Protein AF-A0A9D6PU98-F1 (afdb_monomer_lite)

Sequence (349 aa):
MSESSANTDDLLNASEERLRHEIKFLRDHVANLEVFKKLFFVLQAELVTERSKIAELTRQIHGLAPEKIAVKPSADVVEEQIHQLETDLHNTQDMASLAMTTMNEYGLVIDFFKESVTAVNYQDLTMLLFMAVSGYGLTATVLIRSVHGELIFTQNEAMKDQDVALIKRLKTQGRIVEHEDVVVINFTNIGLLARNFPDDMEKAGRIKNYLTTLCYGVNGRVDAIDANSRLKKERQSLFNIVNGASKALAAIKQSLSEHVHQTDDMCKQVTQSMNEAFVKLGMPEKQKQILGGLLQSGNKRLDVILAETLALDEKFVELLVQLEHTYAISRQAEHRPVVTTPPDSTAKK

pLDDT: mean 77.5, std 14.67, range [28.52, 94.31]

Structure (mmCIF, N/CA/C/O backbone):
data_AF-A0A9D6PU98-F1
#
_entry.id   AF-A0A9D6PU98-F1
#
loop_
_atom_site.group_PDB
_atom_site.id
_atom_site.type_symbol
_atom_site.label_atom_id
_atom_site.label_alt_id
_atom_site.label_comp_id
_atom_site.label_asym_id
_atom_site.label_entity_id
_atom_site.label_seq_id
_atom_site.pdbx_PDB_ins_code
_atom_site.Cartn_x
_atom_site.Cartn_y
_atom_site.Cartn_z
_atom_site.occupancy
_atom_site.B_iso_or_equiv
_atom_site.auth_seq_id
_atom_site.auth_comp_id
_atom_site.auth_asym_id
_atom_site.auth_atom_id
_atom_site.pdbx_PDB_model_num
ATOM 1 N N . MET A 1 1 ? 0.961 -15.699 39.379 1.00 43.75 1 MET A N 1
ATOM 2 C CA . MET A 1 1 ? 2.139 -14.978 38.834 1.00 43.75 1 MET A CA 1
ATOM 3 C C . MET A 1 1 ? 2.445 -15.330 37.370 1.00 43.75 1 MET A C 1
ATOM 5 O O . MET A 1 1 ? 3.447 -14.865 36.854 1.00 43.75 1 MET A O 1
ATOM 9 N N . SER A 1 2 ? 1.587 -16.086 36.676 1.00 45.09 2 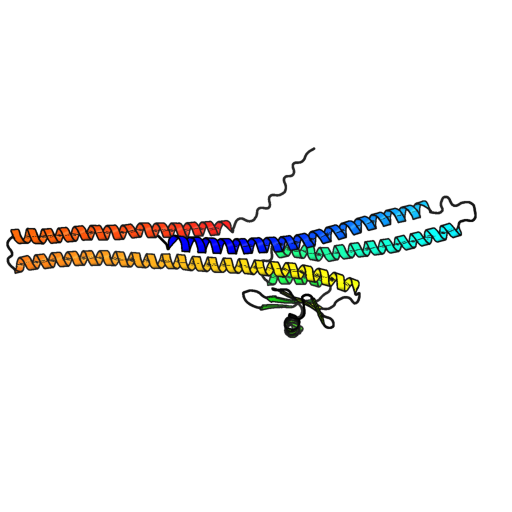SER A N 1
ATOM 10 C CA . SER A 1 2 ? 1.806 -16.569 35.301 1.00 45.09 2 SER A CA 1
ATOM 11 C C . SER A 1 2 ? 1.071 -15.776 34.206 1.00 45.09 2 SER A C 1
ATOM 13 O O . SER A 1 2 ? 1.352 -15.981 33.036 1.00 45.09 2 SER A O 1
ATOM 15 N N . GLU A 1 3 ? 0.163 -14.855 34.551 1.00 38.66 3 GLU A N 1
ATOM 16 C CA . GLU A 1 3 ? -0.608 -14.067 33.562 1.00 38.66 3 GLU A CA 1
ATOM 17 C C . GLU A 1 3 ? 0.079 -12.758 33.135 1.00 38.66 3 GLU A C 1
ATOM 19 O O . GLU A 1 3 ? -0.258 -12.192 32.101 1.00 38.66 3 GLU A O 1
ATOM 24 N N . SER A 1 4 ? 1.085 -12.291 33.886 1.00 40.84 4 SER A N 1
ATOM 25 C CA . SER A 1 4 ? 1.834 -11.070 33.547 1.00 40.84 4 SER A CA 1
ATOM 26 C C . SER A 1 4 ? 2.814 -11.287 32.383 1.00 40.84 4 SER A C 1
ATOM 28 O O . SER A 1 4 ? 3.004 -10.387 31.572 1.00 40.84 4 SER A O 1
ATOM 30 N N . SER A 1 5 ? 3.385 -12.495 32.244 1.00 41.59 5 SER A N 1
ATOM 31 C CA . SER A 1 5 ? 4.358 -12.785 31.178 1.00 41.59 5 SER A CA 1
ATOM 32 C C . SER A 1 5 ? 3.714 -12.955 29.799 1.00 41.59 5 SER A C 1
ATOM 34 O O . SER A 1 5 ? 4.333 -12.604 28.801 1.00 41.59 5 SER A O 1
ATOM 36 N N . ALA A 1 6 ? 2.465 -13.432 29.737 1.00 46.03 6 ALA A N 1
ATOM 37 C CA . ALA A 1 6 ? 1.748 -13.638 28.477 1.00 46.03 6 ALA A CA 1
ATOM 38 C C . ALA A 1 6 ? 1.398 -12.309 27.781 1.00 46.03 6 ALA A C 1
ATOM 40 O O . ALA A 1 6 ? 1.479 -12.201 26.563 1.00 46.03 6 ALA A O 1
ATOM 41 N N . ASN A 1 7 ? 1.078 -11.271 28.559 1.00 47.84 7 ASN A N 1
ATOM 42 C CA . ASN A 1 7 ? 0.712 -9.959 28.024 1.00 47.84 7 ASN A CA 1
ATOM 43 C C . ASN A 1 7 ? 1.947 -9.147 27.577 1.00 47.84 7 ASN A C 1
ATOM 45 O O . ASN A 1 7 ? 1.866 -8.346 26.647 1.00 47.84 7 ASN A O 1
ATOM 49 N N . THR A 1 8 ? 3.113 -9.365 28.203 1.00 49.94 8 THR A N 1
ATOM 50 C CA . THR A 1 8 ? 4.382 -8.796 27.717 1.00 49.94 8 THR A CA 1
ATOM 51 C C . THR A 1 8 ? 4.878 -9.469 26.442 1.00 49.94 8 THR A C 1
ATOM 53 O O . THR A 1 8 ? 5.401 -8.762 25.585 1.00 49.94 8 THR A O 1
ATOM 56 N N . ASP A 1 9 ? 4.675 -10.781 26.280 1.00 48.28 9 ASP A N 1
ATOM 57 C CA . ASP A 1 9 ? 5.062 -11.502 25.059 1.00 48.28 9 ASP A CA 1
ATOM 58 C C . ASP A 1 9 ? 4.203 -11.107 23.845 1.00 48.28 9 ASP A C 1
ATOM 60 O O . ASP A 1 9 ? 4.743 -10.940 22.753 1.00 48.28 9 ASP A O 1
ATOM 64 N N . ASP A 1 10 ? 2.901 -10.852 24.015 1.00 52.78 10 ASP A N 1
ATOM 65 C CA . ASP A 1 10 ? 2.038 -10.365 22.923 1.00 52.78 10 ASP A CA 1
ATOM 66 C C . ASP A 1 10 ? 2.354 -8.916 22.509 1.00 52.78 10 ASP A C 1
ATOM 68 O O . ASP A 1 10 ? 2.360 -8.585 21.320 1.00 52.78 10 ASP A O 1
ATOM 72 N N . LEU A 1 11 ? 2.685 -8.043 23.468 1.00 50.53 11 LEU A N 1
ATOM 73 C CA . LEU A 1 11 ? 3.142 -6.676 23.182 1.00 50.53 11 LEU A CA 1
ATOM 74 C C . LEU A 1 11 ? 4.528 -6.655 22.518 1.00 50.53 11 LEU A C 1
ATOM 76 O O . LEU A 1 11 ? 4.772 -5.830 21.632 1.00 50.53 11 LEU A O 1
ATOM 80 N N . LEU A 1 12 ? 5.422 -7.565 22.916 1.00 52.50 12 LEU A N 1
ATOM 81 C CA . LEU A 1 12 ? 6.722 -7.762 22.276 1.00 52.50 12 LEU A CA 1
ATOM 82 C C . LEU A 1 12 ? 6.559 -8.306 20.856 1.00 52.50 12 LEU A C 1
ATOM 84 O O . LEU A 1 12 ? 7.141 -7.724 19.947 1.00 52.50 12 LEU A O 1
ATOM 88 N N . ASN A 1 13 ? 5.707 -9.310 20.635 1.00 57.75 13 ASN A N 1
ATOM 89 C CA . ASN A 1 13 ? 5.420 -9.859 19.306 1.00 57.75 13 ASN A CA 1
ATOM 90 C C . ASN A 1 13 ? 4.787 -8.824 18.369 1.00 57.75 13 ASN A C 1
ATOM 92 O O . ASN A 1 13 ? 5.198 -8.712 17.218 1.00 57.75 13 ASN A O 1
ATOM 96 N N . ALA A 1 14 ? 3.835 -8.015 18.845 1.00 56.00 14 ALA A N 1
ATOM 97 C CA . ALA A 1 14 ? 3.233 -6.950 18.040 1.00 56.00 14 ALA A CA 1
ATOM 98 C C . ALA A 1 14 ? 4.247 -5.845 17.683 1.00 56.00 14 ALA A C 1
ATOM 100 O O . ALA A 1 14 ? 4.231 -5.305 16.573 1.00 56.00 14 ALA A O 1
ATOM 101 N N . SER A 1 15 ? 5.154 -5.514 18.607 1.00 55.69 15 SER A N 1
ATOM 102 C CA . SER A 1 15 ? 6.267 -4.592 18.352 1.00 55.69 15 SER A CA 1
ATOM 103 C C . SER A 1 15 ? 7.289 -5.195 17.378 1.00 55.69 15 SER A C 1
ATOM 105 O O . SER A 1 15 ? 7.775 -4.512 16.477 1.00 55.69 15 SER A O 1
ATOM 107 N N . GLU A 1 16 ? 7.563 -6.493 17.496 1.00 64.88 16 GLU A N 1
ATOM 108 C CA . GLU A 1 16 ? 8.489 -7.232 16.643 1.00 64.88 16 GLU A CA 1
ATOM 109 C C . GLU A 1 16 ? 7.937 -7.412 15.223 1.00 64.88 16 GLU A C 1
ATOM 111 O O . GLU A 1 16 ? 8.670 -7.233 14.254 1.00 64.88 16 GLU A O 1
ATOM 116 N N . GLU A 1 17 ? 6.638 -7.672 15.063 1.00 62.56 17 GLU A N 1
ATOM 117 C CA . GLU A 1 17 ? 5.963 -7.678 13.762 1.00 62.56 17 GLU A CA 1
ATOM 118 C C . GLU A 1 17 ? 5.981 -6.298 13.103 1.00 62.56 17 GLU A C 1
ATOM 120 O O . GLU A 1 17 ? 6.246 -6.200 11.902 1.00 62.56 17 GLU A O 1
ATOM 125 N N . ARG A 1 18 ? 5.752 -5.225 13.875 1.00 58.19 18 ARG A N 1
ATOM 126 C CA . ARG A 1 18 ? 5.859 -3.843 13.379 1.00 58.19 18 ARG A CA 1
ATOM 127 C C . ARG A 1 18 ? 7.276 -3.531 12.924 1.00 58.19 18 ARG A C 1
ATOM 129 O O . ARG A 1 18 ? 7.455 -3.065 11.805 1.00 58.19 18 ARG A O 1
ATOM 136 N N . LEU A 1 19 ? 8.282 -3.870 13.726 1.00 65.44 19 LEU A N 1
ATOM 137 C CA . LEU A 1 19 ? 9.690 -3.713 13.363 1.00 65.44 19 LEU A CA 1
ATOM 138 C C . LEU A 1 19 ? 10.061 -4.554 12.140 1.00 65.44 19 LEU A C 1
ATOM 140 O O . LEU A 1 19 ? 10.770 -4.071 11.265 1.00 65.44 19 LEU A O 1
ATOM 144 N N . ARG A 1 20 ? 9.564 -5.788 12.023 1.00 69.56 20 ARG A N 1
ATOM 145 C CA . ARG A 1 20 ? 9.790 -6.642 10.846 1.00 69.56 20 ARG A CA 1
ATOM 146 C C . ARG A 1 20 ? 9.166 -6.042 9.591 1.00 69.56 20 ARG A C 1
ATOM 148 O O . ARG A 1 20 ? 9.807 -6.069 8.543 1.00 69.56 20 ARG A O 1
ATOM 155 N N . HIS A 1 21 ? 7.964 -5.478 9.694 1.00 63.94 21 HIS A N 1
ATOM 156 C CA . HIS A 1 21 ? 7.324 -4.758 8.596 1.00 63.94 21 HIS A CA 1
ATOM 157 C C . HIS A 1 21 ? 8.076 -3.476 8.226 1.00 63.94 21 HIS A C 1
ATOM 159 O O . HIS A 1 21 ? 8.306 -3.250 7.043 1.00 63.94 21 HIS A O 1
ATOM 165 N N . GLU A 1 22 ? 8.517 -2.685 9.205 1.00 58.69 22 GLU A N 1
ATOM 166 C CA . GLU A 1 22 ? 9.295 -1.456 9.000 1.00 58.69 22 GLU A CA 1
ATOM 167 C C . GLU A 1 22 ? 10.654 -1.761 8.352 1.00 58.69 22 GLU A C 1
ATOM 169 O O . GLU A 1 22 ? 11.042 -1.144 7.365 1.00 58.69 22 GLU A O 1
ATOM 174 N N . ILE A 1 23 ? 11.360 -2.779 8.853 1.00 66.62 23 ILE A N 1
ATOM 175 C CA . ILE A 1 23 ? 12.646 -3.238 8.319 1.00 66.62 23 ILE A CA 1
ATOM 176 C C . ILE A 1 23 ? 12.468 -3.790 6.910 1.00 66.62 23 ILE A C 1
ATOM 178 O O . ILE A 1 23 ? 13.317 -3.544 6.058 1.00 66.62 23 ILE A O 1
ATOM 182 N N . LYS A 1 24 ? 11.386 -4.531 6.646 1.00 69.94 24 LYS A N 1
ATOM 183 C CA . LYS A 1 24 ? 11.074 -5.018 5.302 1.00 69.94 24 LYS A CA 1
ATOM 184 C C . LYS A 1 24 ? 10.772 -3.851 4.362 1.00 69.94 24 LYS A C 1
ATOM 186 O O . LYS A 1 24 ? 11.363 -3.788 3.295 1.00 69.94 24 LYS A O 1
ATOM 191 N N . PHE A 1 25 ? 9.944 -2.898 4.784 1.00 60.81 25 PHE A N 1
ATOM 192 C CA . PHE A 1 25 ? 9.621 -1.700 4.012 1.00 60.81 25 PHE A CA 1
ATOM 193 C C . PHE A 1 25 ? 10.870 -0.870 3.692 1.00 60.81 25 PHE A C 1
ATOM 195 O O . PHE A 1 25 ? 11.101 -0.524 2.537 1.00 60.81 25 PHE A O 1
ATOM 202 N N . LEU A 1 26 ? 11.715 -0.601 4.688 1.00 60.62 26 LEU A N 1
ATOM 203 C CA . LEU A 1 26 ? 12.971 0.122 4.505 1.00 60.62 26 LEU A CA 1
ATOM 204 C C . LEU A 1 26 ? 13.948 -0.663 3.633 1.00 60.62 26 LEU A C 1
ATOM 206 O O . LEU A 1 26 ? 14.608 -0.070 2.791 1.00 60.62 26 LEU A O 1
ATOM 210 N N . ARG A 1 27 ? 14.028 -1.986 3.789 1.00 72.00 27 ARG A N 1
ATOM 211 C CA . ARG A 1 27 ? 14.874 -2.844 2.952 1.00 72.00 27 ARG A CA 1
ATOM 212 C C . ARG A 1 27 ? 14.424 -2.822 1.500 1.00 72.00 27 ARG A C 1
ATOM 214 O O . ARG A 1 27 ? 15.267 -2.675 0.624 1.00 72.00 27 ARG A O 1
ATOM 221 N N . ASP A 1 28 ? 13.125 -2.931 1.257 1.00 64.94 28 ASP A N 1
ATOM 222 C CA . ASP A 1 28 ? 12.562 -2.896 -0.087 1.00 64.94 28 ASP A CA 1
ATOM 223 C C . ASP A 1 28 ? 12.751 -1.494 -0.690 1.00 64.94 28 ASP A C 1
ATOM 225 O O . ASP A 1 28 ? 13.218 -1.365 -1.817 1.00 64.94 28 ASP A O 1
ATOM 229 N N . HIS A 1 29 ? 12.531 -0.424 0.083 1.00 65.00 29 HIS A N 1
ATOM 230 C CA . HIS A 1 29 ? 12.772 0.953 -0.356 1.00 65.00 29 HIS A CA 1
ATOM 231 C C . HIS A 1 29 ? 14.256 1.247 -0.641 1.00 65.00 29 HIS A C 1
ATOM 233 O O . HIS A 1 29 ? 14.585 1.874 -1.647 1.00 65.00 29 HIS A O 1
ATOM 239 N N . VAL A 1 30 ? 15.171 0.757 0.198 1.00 65.44 30 VAL A N 1
ATOM 240 C CA . VAL A 1 30 ? 16.620 0.865 -0.022 1.00 65.44 30 VAL A CA 1
ATOM 241 C C . VAL A 1 30 ? 17.031 0.048 -1.241 1.00 65.44 30 VAL A C 1
ATOM 243 O O . VAL A 1 30 ? 17.779 0.556 -2.068 1.00 65.44 30 VAL A O 1
ATOM 246 N N . ALA A 1 31 ? 16.491 -1.158 -1.425 1.00 69.06 31 ALA A N 1
ATOM 247 C CA . ALA A 1 31 ? 16.734 -1.956 -2.623 1.00 69.06 31 ALA A CA 1
ATOM 248 C C . ALA A 1 31 ? 16.254 -1.229 -3.893 1.00 69.06 31 ALA A C 1
ATOM 250 O O . ALA A 1 31 ? 16.970 -1.225 -4.896 1.00 69.06 31 ALA A O 1
ATOM 251 N N . ASN A 1 32 ? 15.095 -0.555 -3.845 1.00 67.56 32 ASN A N 1
ATOM 252 C CA . ASN A 1 32 ? 14.601 0.287 -4.943 1.00 67.56 32 ASN A CA 1
ATOM 253 C C . ASN A 1 32 ? 15.608 1.401 -5.279 1.00 67.56 32 ASN A C 1
ATOM 255 O O . ASN A 1 32 ? 15.973 1.586 -6.441 1.00 67.56 32 ASN A O 1
ATOM 259 N N . LEU A 1 33 ? 16.086 2.120 -4.258 1.00 67.06 33 LEU A N 1
ATOM 260 C CA . LEU A 1 33 ? 17.033 3.226 -4.416 1.00 67.06 33 LEU A CA 1
ATOM 261 C C . LEU A 1 33 ? 18.431 2.760 -4.841 1.00 67.06 33 LEU A C 1
ATOM 263 O O . LEU A 1 33 ? 19.111 3.469 -5.578 1.00 67.06 33 LEU A O 1
ATOM 267 N N . GLU A 1 34 ? 18.875 1.578 -4.418 1.00 69.06 34 GLU A N 1
ATOM 268 C CA . GLU A 1 34 ? 20.177 1.020 -4.785 1.00 69.06 34 GLU A CA 1
ATOM 269 C C . GLU A 1 34 ? 20.238 0.591 -6.248 1.00 69.06 34 GLU A C 1
ATOM 271 O O . GLU A 1 34 ? 21.220 0.892 -6.931 1.00 69.06 34 GLU A O 1
ATOM 276 N N . VAL A 1 35 ? 19.201 -0.097 -6.738 1.00 67.69 35 VAL A N 1
ATOM 277 C CA . VAL A 1 35 ? 19.097 -0.477 -8.155 1.00 67.69 35 VAL A CA 1
ATOM 278 C C . VAL A 1 35 ? 19.078 0.778 -9.019 1.00 67.69 35 VAL A C 1
ATOM 280 O O . VAL A 1 35 ? 19.839 0.880 -9.982 1.00 67.69 35 VAL A O 1
ATOM 283 N N . PHE A 1 36 ? 18.278 1.767 -8.613 1.00 66.81 36 PHE A N 1
ATOM 284 C CA . PHE A 1 36 ? 18.223 3.069 -9.260 1.00 66.81 36 PHE A CA 1
ATOM 285 C C . PHE A 1 36 ? 19.602 3.751 -9.306 1.00 66.81 36 PHE A C 1
ATOM 287 O O . PHE A 1 36 ? 20.088 4.119 -10.376 1.00 66.81 36 PHE A O 1
ATOM 294 N N . LYS A 1 37 ? 20.258 3.872 -8.148 1.00 71.25 37 LYS A N 1
ATOM 295 C CA . LYS A 1 37 ? 21.558 4.530 -8.000 1.00 71.25 37 LYS A CA 1
ATOM 296 C C . LYS A 1 37 ? 22.621 3.871 -8.877 1.00 71.25 37 LYS A C 1
ATOM 298 O O . LYS A 1 37 ? 23.387 4.573 -9.530 1.00 71.25 37 LYS A O 1
ATOM 303 N N . LYS A 1 38 ? 22.666 2.534 -8.906 1.00 74.88 38 LYS A N 1
ATOM 304 C CA . LYS A 1 38 ? 23.616 1.783 -9.737 1.00 74.88 38 LYS A CA 1
ATOM 305 C C . LYS A 1 38 ? 23.418 2.084 -11.219 1.00 74.88 38 LYS A C 1
ATOM 307 O O . LYS A 1 38 ? 24.394 2.428 -11.875 1.00 74.88 38 LYS A O 1
ATOM 312 N N . LEU A 1 39 ? 22.186 2.010 -11.730 1.00 69.94 39 LEU A N 1
ATOM 313 C CA . LEU A 1 39 ? 21.942 2.263 -13.153 1.00 69.94 39 LEU A CA 1
ATOM 314 C C . LEU A 1 39 ? 22.247 3.711 -13.543 1.00 69.94 39 LEU A C 1
ATOM 316 O O . LEU A 1 39 ? 22.886 3.939 -14.565 1.00 69.94 39 LEU A O 1
ATOM 320 N N . PHE A 1 40 ? 21.865 4.676 -12.703 1.00 74.25 40 PHE A N 1
ATOM 321 C CA . PHE A 1 40 ? 22.148 6.088 -12.952 1.00 74.25 40 PHE A CA 1
ATOM 322 C C . PHE A 1 40 ? 23.651 6.362 -13.082 1.00 74.25 40 PHE A C 1
ATOM 324 O O . PHE A 1 40 ? 24.076 7.002 -14.041 1.00 74.25 40 PHE A O 1
ATOM 331 N N . PHE A 1 41 ? 24.469 5.853 -12.154 1.00 77.88 41 PHE A N 1
ATOM 332 C CA . PHE A 1 41 ? 25.916 6.072 -12.214 1.00 77.88 41 PHE A CA 1
ATOM 333 C C . PHE A 1 41 ? 26.587 5.339 -13.377 1.00 77.88 41 PHE A C 1
ATOM 335 O O . PHE A 1 41 ? 27.544 5.873 -13.933 1.00 77.88 41 PHE A O 1
ATOM 342 N N . VAL A 1 42 ? 26.087 4.162 -13.769 1.00 80.00 42 VAL A N 1
ATOM 343 C CA . VAL A 1 42 ? 26.579 3.446 -14.959 1.00 80.00 42 VAL A CA 1
ATOM 344 C C . VAL A 1 42 ? 26.313 4.268 -16.222 1.00 80.00 42 VAL A C 1
ATOM 346 O O . VAL A 1 42 ? 27.253 4.584 -16.944 1.00 80.00 42 VAL A O 1
ATOM 349 N N . LEU A 1 43 ? 25.073 4.721 -16.424 1.00 75.62 43 LEU A N 1
ATOM 350 C CA . LEU A 1 43 ? 24.691 5.554 -17.572 1.00 75.62 43 LEU A CA 1
ATOM 351 C C . LEU A 1 43 ? 25.444 6.889 -17.604 1.00 75.62 43 LEU A C 1
ATOM 353 O O . LEU A 1 43 ? 25.894 7.340 -18.656 1.00 75.62 43 LEU A O 1
ATOM 357 N N . GLN A 1 44 ? 25.627 7.520 -16.442 1.00 77.69 44 GLN A N 1
ATOM 358 C CA . GLN A 1 44 ? 26.395 8.757 -16.341 1.00 77.69 44 GLN A CA 1
ATOM 359 C C . GLN A 1 44 ? 27.873 8.538 -16.710 1.00 77.69 44 GLN A C 1
ATOM 361 O O . GLN A 1 44 ? 28.464 9.381 -17.386 1.00 77.69 44 GLN A O 1
ATOM 366 N N . ALA A 1 45 ? 28.470 7.416 -16.296 1.00 81.31 45 ALA A N 1
ATOM 367 C CA . ALA A 1 45 ? 29.849 7.068 -16.631 1.00 81.31 45 ALA A CA 1
ATOM 368 C C . ALA A 1 45 ? 30.024 6.764 -18.129 1.00 81.31 45 ALA A C 1
ATOM 370 O O . ALA A 1 45 ? 30.983 7.243 -18.741 1.00 81.31 45 ALA A O 1
ATOM 371 N N . GLU A 1 46 ? 29.085 6.030 -18.731 1.00 79.88 46 GLU A N 1
ATOM 372 C CA . GLU A 1 46 ? 29.060 5.758 -20.174 1.00 79.88 46 GLU A CA 1
ATOM 373 C C . GLU A 1 46 ? 29.004 7.065 -20.974 1.00 79.88 46 GLU A C 1
ATOM 375 O O . GLU A 1 46 ? 29.847 7.299 -21.838 1.00 79.88 46 GLU A O 1
ATOM 380 N N . LEU A 1 47 ? 28.107 7.986 -20.613 1.00 79.31 47 LEU A N 1
ATOM 381 C CA . LEU A 1 47 ? 27.958 9.269 -21.304 1.00 79.31 47 LEU A CA 1
ATOM 382 C C . LEU A 1 47 ? 29.210 10.157 -21.210 1.00 79.31 47 LEU A C 1
ATOM 384 O O . LEU A 1 47 ? 29.579 10.819 -22.183 1.00 79.31 47 LEU A O 1
ATOM 388 N N . VAL A 1 48 ? 29.880 10.187 -20.052 1.00 84.62 48 VAL A N 1
ATOM 389 C CA . VAL A 1 48 ? 31.150 10.919 -19.883 1.00 84.62 48 VAL A CA 1
ATOM 390 C C . VAL A 1 48 ? 32.243 10.317 -20.766 1.00 84.62 48 VAL A C 1
ATOM 392 O O . VAL A 1 48 ? 32.996 11.059 -21.401 1.00 84.62 48 VAL A O 1
ATOM 395 N N . THR A 1 49 ? 32.297 8.987 -20.840 1.00 84.56 49 THR A N 1
ATOM 396 C CA . THR A 1 49 ? 33.262 8.261 -21.672 1.00 84.56 49 THR A CA 1
ATOM 397 C C . THR A 1 49 ? 33.036 8.575 -23.151 1.00 84.56 49 THR A C 1
ATOM 399 O O . THR A 1 49 ? 33.974 8.987 -23.833 1.00 84.56 49 THR A O 1
ATOM 402 N N . GLU A 1 50 ? 31.796 8.496 -23.636 1.00 81.50 50 GLU A N 1
ATOM 403 C CA . GLU A 1 50 ? 31.467 8.810 -25.033 1.00 81.50 50 GLU A CA 1
ATOM 404 C C . GLU A 1 50 ? 31.760 10.273 -25.390 1.00 81.50 50 GLU A C 1
ATOM 406 O O . GLU A 1 50 ? 32.392 10.557 -26.408 1.00 81.50 50 GLU A O 1
ATOM 411 N N . ARG A 1 51 ? 31.429 11.229 -24.511 1.00 82.94 51 ARG A N 1
ATOM 412 C CA . ARG A 1 51 ? 31.795 12.642 -24.724 1.00 82.94 51 ARG A CA 1
ATOM 413 C C . ARG A 1 51 ? 33.304 12.865 -24.816 1.00 82.94 51 ARG A C 1
ATOM 415 O O . ARG A 1 51 ? 33.741 13.703 -25.604 1.00 82.94 51 ARG A O 1
ATOM 422 N N . SER A 1 52 ? 34.094 12.143 -24.021 1.00 84.56 52 SER A N 1
ATOM 423 C CA . SER A 1 52 ? 35.556 12.238 -24.081 1.00 84.56 52 SER A CA 1
ATOM 424 C C . SER A 1 52 ? 36.115 11.717 -25.411 1.00 84.56 52 SER A C 1
ATOM 426 O O . SER A 1 52 ? 36.955 12.392 -26.006 1.00 84.56 52 SER A O 1
ATOM 428 N N . LYS A 1 53 ? 35.571 10.607 -25.935 1.00 85.62 53 LYS A N 1
ATOM 429 C CA . LYS A 1 53 ? 35.937 10.058 -27.253 1.00 85.62 53 LYS A CA 1
ATOM 430 C C . LYS A 1 53 ? 35.608 11.031 -28.383 1.00 85.62 53 LYS A C 1
ATOM 432 O O . LYS A 1 53 ? 36.455 11.284 -29.233 1.00 85.62 53 LYS A O 1
ATOM 437 N N . ILE A 1 54 ? 34.417 11.640 -28.359 1.00 84.38 54 ILE A N 1
ATOM 438 C CA . ILE A 1 54 ? 34.018 12.662 -29.343 1.00 84.38 54 ILE A CA 1
ATOM 439 C C . ILE A 1 54 ? 35.001 13.835 -29.335 1.00 84.38 54 ILE A C 1
ATOM 441 O O . ILE A 1 54 ? 35.430 14.287 -30.397 1.00 84.38 54 ILE A O 1
ATOM 445 N N . ALA A 1 55 ? 35.385 14.329 -28.153 1.00 82.56 55 ALA A N 1
ATOM 446 C CA . ALA A 1 55 ? 36.333 15.437 -28.036 1.00 82.56 55 ALA A CA 1
ATOM 447 C C . ALA A 1 55 ? 37.719 15.083 -28.607 1.00 82.56 55 ALA A C 1
ATOM 449 O O . ALA A 1 55 ? 38.362 15.927 -29.235 1.00 82.56 55 ALA A O 1
ATOM 450 N N . GLU A 1 56 ? 38.169 13.841 -28.419 1.00 84.06 56 GLU A N 1
ATOM 451 C CA . GLU A 1 56 ? 39.436 13.350 -28.960 1.00 84.06 56 GLU A CA 1
ATOM 452 C C . GLU A 1 56 ? 39.397 13.199 -30.487 1.00 84.06 56 GLU A C 1
ATOM 454 O O . GLU A 1 56 ? 40.257 13.761 -31.167 1.00 84.06 56 GLU A O 1
ATOM 459 N N . LEU A 1 57 ? 38.366 12.547 -31.036 1.00 82.69 57 LEU A N 1
ATOM 460 C CA . LEU A 1 57 ? 38.168 12.399 -32.485 1.00 82.69 57 LEU A CA 1
ATOM 461 C C . LEU A 1 57 ? 38.039 13.761 -33.182 1.00 82.69 57 LEU A C 1
ATOM 463 O O . LEU A 1 57 ? 38.683 14.014 -34.199 1.00 82.69 57 LEU A O 1
ATOM 467 N N . THR A 1 58 ? 37.295 14.694 -32.578 1.00 81.25 58 THR A N 1
ATOM 468 C CA . THR A 1 58 ? 37.163 16.070 -33.085 1.00 81.25 58 THR A CA 1
ATOM 469 C C . THR A 1 58 ? 38.524 16.763 -33.160 1.00 81.25 58 THR A C 1
ATOM 471 O O . THR A 1 58 ? 38.817 17.461 -34.133 1.00 81.25 58 THR A O 1
ATOM 474 N N . ARG A 1 59 ? 39.384 16.567 -32.152 1.00 81.88 59 ARG A N 1
ATOM 475 C CA . ARG A 1 59 ? 40.736 17.140 -32.118 1.00 81.88 59 ARG A CA 1
ATOM 476 C C . ARG A 1 59 ? 41.649 16.519 -33.172 1.00 81.88 59 ARG A C 1
ATOM 478 O O . ARG A 1 59 ? 42.437 17.249 -33.769 1.00 81.88 59 ARG A O 1
ATOM 485 N N . GLN A 1 60 ? 41.549 15.207 -33.393 1.00 81.19 60 GLN A N 1
ATOM 486 C CA . GLN A 1 60 ? 42.312 14.506 -34.428 1.00 81.19 60 GLN A CA 1
ATOM 487 C C . GLN A 1 60 ? 41.953 15.035 -35.822 1.00 81.19 60 GLN A C 1
ATOM 489 O O . GLN A 1 60 ? 42.854 15.422 -36.560 1.00 81.19 60 GLN A O 1
ATOM 494 N N . ILE A 1 61 ? 40.661 15.190 -36.133 1.00 75.31 61 ILE A N 1
ATOM 495 C CA . ILE A 1 61 ? 40.195 15.761 -37.410 1.00 75.31 61 ILE A CA 1
ATOM 496 C C . ILE A 1 61 ? 40.687 17.207 -37.596 1.00 75.31 61 ILE A C 1
ATOM 498 O O . ILE A 1 61 ? 41.282 17.531 -38.622 1.00 75.31 61 ILE A O 1
ATOM 502 N N . HIS A 1 62 ? 40.528 18.078 -36.591 1.00 72.75 62 HIS A N 1
ATOM 503 C CA . HIS A 1 62 ? 40.987 19.475 -36.687 1.00 72.75 62 HIS A CA 1
ATOM 504 C C . HIS A 1 62 ? 42.517 19.605 -36.790 1.00 72.75 62 HIS A C 1
ATOM 506 O O . HIS A 1 62 ? 43.011 20.555 -37.392 1.00 72.75 62 HIS A O 1
ATOM 512 N N . GLY A 1 63 ? 43.281 18.673 -36.211 1.00 68.94 63 GLY A N 1
ATOM 513 C CA . GLY A 1 63 ? 44.744 18.641 -36.314 1.00 68.94 63 GLY A CA 1
ATOM 514 C C . GLY A 1 63 ? 45.271 18.142 -37.665 1.00 68.94 63 GLY A C 1
ATOM 515 O O . GLY A 1 63 ? 46.415 18.439 -38.008 1.00 68.94 63 GLY A O 1
ATOM 516 N N . LEU A 1 64 ? 44.444 17.411 -38.418 1.00 64.00 64 LEU A N 1
ATOM 517 C CA . LEU A 1 64 ? 44.743 16.849 -39.742 1.00 64.00 64 LEU A CA 1
ATOM 518 C C . LEU A 1 64 ? 44.222 17.725 -40.901 1.00 64.00 64 LEU A C 1
ATOM 520 O O . LEU A 1 64 ? 44.506 17.437 -42.061 1.00 64.00 64 LEU A O 1
ATOM 524 N N . ALA A 1 65 ? 43.493 18.805 -40.597 1.00 58.22 65 ALA A N 1
ATOM 525 C CA . ALA A 1 65 ? 42.908 19.717 -41.578 1.00 58.22 65 ALA A CA 1
ATOM 526 C C . ALA A 1 65 ? 43.968 20.417 -42.475 1.00 58.22 65 ALA A C 1
ATOM 528 O O . ALA A 1 65 ? 45.088 20.699 -42.034 1.00 58.22 65 ALA A O 1
ATOM 529 N N . PRO A 1 66 ? 43.625 20.753 -43.737 1.00 54.09 66 PRO A N 1
ATOM 530 C CA . PRO A 1 66 ? 44.577 20.956 -44.837 1.00 54.09 66 PRO A CA 1
ATOM 531 C C . PRO A 1 66 ? 45.391 22.262 -44.829 1.00 54.09 66 PRO A C 1
ATOM 533 O O . PRO A 1 66 ? 46.072 22.566 -45.808 1.00 54.09 66 PRO A O 1
ATOM 536 N N . GLU A 1 67 ? 45.411 23.035 -43.742 1.00 50.84 67 GLU A N 1
ATOM 537 C CA . GLU A 1 67 ? 46.115 24.330 -43.702 1.00 50.84 67 GLU A CA 1
ATOM 538 C C . GLU A 1 67 ? 47.658 24.199 -43.709 1.00 50.84 67 GLU A C 1
ATOM 540 O O . GLU A 1 67 ? 48.380 25.185 -43.855 1.00 50.84 67 GLU A O 1
ATOM 545 N N . LYS A 1 68 ? 48.188 22.969 -43.615 1.00 52.72 68 LYS A N 1
ATOM 546 C CA . LYS A 1 68 ? 49.621 22.644 -43.766 1.00 52.72 68 LYS A CA 1
ATOM 547 C C . LYS A 1 68 ? 49.927 21.638 -44.883 1.00 52.72 68 LYS A C 1
ATOM 549 O O . LYS A 1 68 ? 51.040 21.121 -44.934 1.00 52.72 68 LYS A O 1
ATOM 554 N N . ILE A 1 69 ? 48.983 21.353 -45.781 1.00 51.56 69 ILE A N 1
ATOM 555 C CA . ILE A 1 69 ? 49.156 20.357 -46.855 1.00 51.56 69 ILE A CA 1
ATOM 556 C C . ILE A 1 69 ? 49.395 21.075 -48.188 1.00 51.56 69 ILE A C 1
ATOM 558 O O . ILE A 1 69 ? 48.733 20.849 -49.194 1.00 51.56 69 ILE A O 1
ATOM 562 N N . ALA A 1 70 ? 50.365 21.983 -48.209 1.00 46.28 70 ALA A N 1
ATOM 563 C CA . ALA A 1 70 ? 50.983 22.383 -49.460 1.00 46.28 70 ALA A CA 1
ATOM 564 C C . ALA A 1 70 ? 52.264 21.558 -49.607 1.00 46.28 70 ALA A C 1
ATOM 566 O O . ALA A 1 70 ? 53.238 21.805 -48.902 1.00 46.28 70 ALA A O 1
ATOM 567 N N . VAL A 1 71 ? 52.243 20.627 -50.569 1.00 47.66 71 VAL A N 1
ATOM 568 C CA . VAL A 1 71 ? 53.371 19.908 -51.200 1.00 47.66 71 VAL A CA 1
ATOM 569 C C . VAL A 1 71 ? 53.476 18.395 -50.879 1.00 47.66 71 VAL A C 1
ATOM 571 O O . VAL A 1 71 ? 54.075 17.990 -49.889 1.00 47.66 71 VAL A O 1
ATOM 574 N N . LYS A 1 72 ? 53.060 17.596 -51.889 1.00 45.34 72 LYS A N 1
ATOM 575 C CA . LYS A 1 72 ? 53.467 16.212 -52.278 1.00 45.34 72 LYS A CA 1
ATOM 576 C C . LYS A 1 72 ? 52.642 14.991 -51.766 1.00 45.34 72 LYS A C 1
ATOM 578 O O . LYS A 1 72 ? 51.835 15.130 -50.862 1.00 45.34 72 LYS A O 1
ATOM 583 N N . PRO A 1 73 ? 52.738 13.817 -52.443 1.00 43.97 73 PRO A N 1
ATOM 584 C CA . PRO A 1 73 ? 51.631 13.050 -53.049 1.00 43.97 73 PRO A CA 1
ATOM 585 C C . PRO A 1 73 ? 50.924 12.049 -52.113 1.00 43.97 73 PRO A C 1
ATOM 587 O O . PRO A 1 73 ? 50.404 11.039 -52.567 1.00 43.97 73 PRO A O 1
ATOM 590 N N . SER A 1 74 ? 50.907 12.303 -50.808 1.00 53.09 74 SER A N 1
ATOM 591 C CA . SER A 1 74 ? 50.199 11.478 -49.817 1.00 53.09 74 SER A CA 1
ATOM 592 C C . SER A 1 74 ? 48.779 11.979 -49.517 1.00 53.09 74 SER A C 1
ATOM 594 O O . SER A 1 74 ? 48.190 11.553 -48.529 1.00 53.09 74 SER A O 1
ATOM 596 N N . ALA A 1 75 ? 48.248 12.897 -50.333 1.00 55.62 75 ALA A N 1
ATOM 597 C CA . ALA A 1 75 ? 46.943 13.528 -50.126 1.00 55.62 75 ALA A CA 1
ATOM 598 C C . ALA A 1 75 ? 45.797 12.503 -50.106 1.00 55.62 75 ALA A C 1
ATOM 600 O O . ALA A 1 75 ? 45.005 12.535 -49.175 1.00 55.62 75 ALA A O 1
ATOM 601 N N . ASP A 1 76 ? 45.793 11.530 -51.024 1.00 58.78 76 ASP A N 1
ATOM 602 C CA . ASP A 1 76 ? 44.739 10.504 -51.106 1.00 58.78 76 ASP A CA 1
ATOM 603 C C . ASP A 1 76 ? 44.656 9.638 -49.831 1.00 58.78 76 ASP A C 1
ATOM 605 O O . ASP A 1 76 ? 43.571 9.330 -49.349 1.00 58.78 76 ASP A O 1
ATOM 609 N N . VAL A 1 77 ? 45.803 9.292 -49.231 1.00 64.19 77 VAL A N 1
ATOM 610 C CA . VAL A 1 77 ? 45.864 8.495 -47.987 1.00 64.19 77 VAL A CA 1
ATOM 611 C C . VAL A 1 77 ? 45.400 9.312 -46.777 1.00 64.19 77 VAL A C 1
ATOM 613 O O . VAL A 1 77 ? 44.802 8.769 -45.851 1.00 64.19 77 VAL A O 1
ATOM 616 N N . VAL A 1 78 ? 45.674 10.619 -46.772 1.00 67.31 78 VAL A N 1
ATOM 617 C CA . VAL A 1 78 ? 45.230 11.528 -45.705 1.00 67.31 78 VAL A CA 1
ATOM 618 C C . VAL A 1 78 ? 43.732 11.811 -45.828 1.00 67.31 78 VAL A C 1
ATOM 620 O O . VAL A 1 78 ? 43.045 11.826 -44.812 1.00 67.31 78 VAL A O 1
ATOM 623 N N . GLU A 1 79 ? 43.206 11.970 -47.044 1.00 67.69 79 GLU A N 1
ATOM 624 C CA . GLU A 1 79 ? 41.765 12.102 -47.291 1.00 67.69 79 GLU A CA 1
ATOM 625 C C . GLU A 1 79 ? 40.999 10.841 -46.872 1.00 67.69 79 GLU A C 1
ATOM 627 O O . GLU A 1 79 ? 39.978 10.948 -46.194 1.00 67.69 79 GLU A O 1
ATOM 632 N N . GLU A 1 80 ? 41.517 9.647 -47.180 1.00 73.56 80 GLU A N 1
ATOM 633 C CA . GLU A 1 80 ? 40.906 8.385 -46.745 1.00 73.56 80 GLU A CA 1
ATOM 634 C C . GLU A 1 80 ? 40.896 8.250 -45.209 1.00 73.56 80 GLU A C 1
ATOM 636 O O . GLU A 1 80 ? 39.891 7.841 -44.626 1.00 73.56 80 GLU A O 1
ATOM 641 N N . GLN A 1 81 ? 41.971 8.665 -44.529 1.00 75.81 81 GLN A N 1
ATOM 642 C CA . GLN A 1 81 ? 42.038 8.679 -43.062 1.00 75.81 81 GLN A CA 1
ATOM 643 C C . GLN A 1 81 ? 41.095 9.707 -42.425 1.00 75.81 81 GLN A C 1
ATOM 645 O O . GLN A 1 81 ? 40.472 9.411 -41.405 1.00 75.81 81 GLN A O 1
ATOM 650 N N . ILE A 1 82 ? 40.966 10.901 -43.012 1.00 76.50 82 ILE A N 1
ATOM 651 C CA . ILE A 1 82 ? 40.009 11.915 -42.549 1.00 76.50 82 ILE A CA 1
ATOM 652 C C . ILE A 1 82 ? 38.585 11.380 -42.692 1.00 76.50 82 ILE A C 1
ATOM 654 O O . ILE A 1 82 ? 37.822 11.449 -41.732 1.00 76.50 82 ILE A O 1
ATOM 658 N N . HIS A 1 83 ? 38.248 10.766 -43.828 1.00 80.44 83 HIS A N 1
ATOM 659 C CA . HIS A 1 83 ? 36.917 10.204 -44.042 1.00 80.44 83 HIS A CA 1
ATOM 660 C C . HIS A 1 83 ? 36.598 9.068 -43.047 1.00 80.44 83 HIS A C 1
ATOM 662 O O . HIS A 1 83 ? 35.476 8.987 -42.531 1.00 80.44 83 HIS A O 1
ATOM 668 N N . GLN A 1 84 ? 37.569 8.204 -42.731 1.00 80.81 84 GLN A N 1
ATOM 669 C CA . GLN A 1 84 ? 37.404 7.170 -41.701 1.00 80.81 84 GLN A CA 1
ATOM 670 C C . GLN A 1 84 ? 37.143 7.788 -40.319 1.00 80.81 84 GLN A C 1
ATOM 672 O O . GLN A 1 84 ? 36.169 7.423 -39.663 1.00 80.81 84 GLN A O 1
ATOM 677 N N . LEU A 1 85 ? 37.938 8.784 -39.914 1.00 81.12 85 LEU A N 1
ATOM 678 C CA . LEU A 1 85 ? 37.760 9.486 -38.638 1.00 81.12 85 LEU A CA 1
ATOM 679 C C . LEU A 1 85 ? 36.433 10.252 -38.558 1.00 81.12 85 LEU A C 1
ATOM 681 O O . LEU A 1 85 ? 35.820 10.298 -37.495 1.00 81.12 85 LEU A O 1
ATOM 685 N N . GLU A 1 86 ? 35.969 10.840 -39.660 1.00 81.06 86 GLU A N 1
ATOM 686 C CA . GLU A 1 86 ? 34.657 11.493 -39.739 1.00 81.06 86 GLU A CA 1
ATOM 687 C C . GLU A 1 86 ? 33.513 10.490 -39.565 1.00 81.06 86 GLU A C 1
ATOM 689 O O . GLU A 1 86 ? 32.544 10.771 -38.857 1.00 81.06 86 GLU A O 1
ATOM 694 N N . THR A 1 87 ? 33.646 9.302 -40.159 1.00 85.56 87 THR A N 1
ATOM 695 C CA . THR A 1 87 ? 32.672 8.211 -40.008 1.00 85.56 87 THR A CA 1
ATOM 696 C C . THR A 1 87 ? 32.632 7.720 -38.559 1.00 85.56 87 THR A C 1
ATOM 698 O O . THR A 1 87 ? 31.556 7.584 -37.977 1.00 85.56 87 THR A O 1
ATOM 701 N N . ASP A 1 88 ? 33.796 7.528 -37.937 1.00 82.06 88 ASP A N 1
ATOM 702 C CA . ASP A 1 88 ? 33.904 7.121 -36.534 1.00 82.06 88 ASP A CA 1
ATOM 703 C C . ASP A 1 88 ? 33.380 8.198 -35.575 1.00 82.06 88 ASP A C 1
ATOM 705 O O . ASP A 1 88 ? 32.694 7.883 -34.596 1.00 82.06 88 ASP A O 1
ATOM 709 N N . LEU A 1 89 ? 33.641 9.478 -35.864 1.00 82.50 89 LEU A N 1
ATOM 710 C CA . LEU A 1 89 ? 33.076 10.603 -35.119 1.00 82.50 89 LEU A CA 1
ATOM 711 C C . LEU A 1 89 ? 31.548 10.598 -35.206 1.00 82.50 89 LEU A C 1
ATOM 713 O O . LEU A 1 89 ? 30.886 10.765 -34.181 1.00 82.50 89 LEU A O 1
ATOM 717 N N . HIS A 1 90 ? 30.992 10.397 -36.404 1.00 83.75 90 HIS A N 1
ATOM 718 C CA . HIS A 1 90 ? 29.549 10.336 -36.614 1.00 83.75 90 HIS A CA 1
ATOM 719 C C . HIS A 1 90 ? 28.917 9.187 -35.818 1.00 83.75 90 HIS A C 1
ATOM 721 O O . HIS A 1 90 ? 28.018 9.427 -35.014 1.00 83.75 90 HIS A O 1
ATOM 727 N N . ASN A 1 91 ? 29.476 7.979 -35.927 1.00 82.25 91 ASN A N 1
ATOM 728 C CA . ASN A 1 91 ? 29.023 6.809 -35.172 1.00 82.25 91 ASN A CA 1
ATOM 729 C C . ASN A 1 91 ? 29.082 7.041 -33.650 1.00 82.25 91 ASN A C 1
ATOM 731 O O . ASN A 1 91 ? 28.141 6.718 -32.926 1.00 82.25 91 ASN A O 1
ATOM 735 N N . THR A 1 92 ? 30.170 7.635 -33.150 1.00 77.69 92 THR A N 1
ATOM 736 C CA . THR A 1 92 ? 30.331 7.944 -31.716 1.00 77.69 92 THR A CA 1
ATOM 737 C C . THR A 1 92 ? 29.324 9.005 -31.257 1.00 77.69 92 THR A C 1
ATOM 739 O O . THR A 1 92 ? 28.782 8.934 -30.153 1.00 77.69 92 THR A O 1
ATOM 742 N N . GLN A 1 93 ? 29.028 9.993 -32.103 1.00 80.12 93 GLN A N 1
ATOM 743 C CA . GLN A 1 93 ? 28.024 11.015 -31.821 1.00 80.12 93 GLN A CA 1
ATOM 744 C C . GLN A 1 93 ? 26.609 10.426 -31.755 1.00 80.12 93 GLN A C 1
ATOM 746 O O . GLN A 1 93 ? 25.851 10.780 -30.847 1.00 80.12 93 GLN A O 1
ATOM 751 N N . ASP A 1 94 ? 26.276 9.490 -32.642 1.00 83.88 94 ASP A N 1
ATOM 752 C CA . ASP A 1 94 ? 25.005 8.765 -32.602 1.00 83.88 94 ASP A CA 1
ATOM 753 C C . ASP A 1 94 ? 24.879 7.930 -31.323 1.00 83.88 94 ASP A C 1
ATOM 755 O O . ASP A 1 94 ? 23.845 7.977 -30.648 1.00 83.88 94 ASP A O 1
ATOM 759 N N . MET A 1 95 ? 25.956 7.251 -30.910 1.00 80.81 95 MET A N 1
ATOM 760 C CA . MET A 1 95 ? 26.005 6.539 -29.626 1.00 80.81 95 MET A CA 1
ATOM 761 C C . MET A 1 95 ? 25.796 7.484 -28.434 1.00 80.81 95 MET A C 1
ATOM 763 O O . MET A 1 95 ? 25.011 7.181 -27.532 1.00 80.81 95 MET A O 1
ATOM 767 N N . ALA A 1 96 ? 26.432 8.659 -28.426 1.00 77.88 96 ALA A N 1
ATOM 768 C CA . ALA A 1 96 ? 26.232 9.650 -27.369 1.00 77.88 96 ALA A CA 1
ATOM 769 C C . ALA A 1 96 ? 24.794 10.199 -27.343 1.00 77.88 96 ALA A C 1
ATOM 771 O O . ALA A 1 96 ? 24.232 10.404 -26.264 1.00 77.88 96 ALA A O 1
ATOM 772 N N . SER A 1 97 ? 24.178 10.406 -28.509 1.00 80.50 97 SER A N 1
ATOM 773 C CA . SER A 1 97 ? 22.773 10.816 -28.636 1.00 80.50 97 SER A CA 1
ATOM 774 C C . SER A 1 97 ? 21.813 9.751 -28.084 1.00 80.50 97 SER A C 1
ATOM 776 O O . SER A 1 97 ? 20.882 10.060 -27.329 1.00 80.50 97 SER A O 1
ATOM 778 N N . LEU A 1 98 ? 22.082 8.474 -28.370 1.00 81.62 98 LEU A N 1
ATOM 779 C CA . LEU A 1 98 ? 21.336 7.344 -27.816 1.00 81.62 98 LEU A CA 1
ATOM 780 C C . LEU A 1 98 ? 21.485 7.255 -26.288 1.00 81.62 98 LEU A C 1
ATOM 782 O O . LEU A 1 98 ? 20.490 7.065 -25.581 1.00 81.62 98 LEU A O 1
ATOM 786 N N . ALA A 1 99 ? 22.695 7.460 -25.757 1.00 78.12 99 ALA A N 1
ATOM 787 C CA . ALA A 1 99 ? 22.945 7.502 -24.315 1.00 78.12 99 ALA A CA 1
ATOM 788 C C . ALA A 1 99 ? 22.191 8.661 -23.633 1.00 78.12 99 ALA A C 1
ATOM 790 O O . ALA A 1 99 ? 21.572 8.466 -22.586 1.00 78.12 99 ALA A O 1
ATOM 791 N N . MET A 1 100 ? 22.161 9.852 -24.247 1.00 80.88 100 MET A N 1
ATOM 792 C CA . MET A 1 100 ? 21.370 10.992 -23.756 1.00 80.88 100 MET A CA 1
ATOM 793 C C . MET A 1 100 ? 19.870 10.695 -23.747 1.00 80.88 100 MET A C 1
ATOM 795 O O . MET A 1 100 ? 19.183 11.001 -22.774 1.00 80.88 100 MET A O 1
ATOM 799 N N . THR A 1 101 ? 19.362 10.066 -24.807 1.00 83.94 101 THR A N 1
ATOM 800 C CA . THR A 1 101 ? 17.955 9.656 -24.893 1.00 83.94 101 THR A CA 1
ATOM 801 C C . THR A 1 101 ? 17.611 8.667 -23.782 1.00 83.94 101 THR A C 1
ATOM 803 O O . THR A 1 101 ? 16.634 8.860 -23.067 1.00 83.94 101 THR A O 1
ATOM 806 N N . THR A 1 102 ? 18.468 7.669 -23.567 1.00 80.94 102 THR A N 1
ATOM 807 C CA . THR A 1 102 ? 18.323 6.665 -22.502 1.00 80.94 102 THR A CA 1
ATOM 808 C C . THR A 1 102 ? 18.322 7.319 -21.115 1.00 80.94 102 THR A C 1
ATOM 810 O O . THR A 1 102 ? 17.501 6.982 -20.265 1.00 80.94 102 THR A O 1
ATOM 813 N N . MET A 1 103 ? 19.187 8.314 -20.885 1.00 81.44 103 MET A N 1
ATOM 814 C CA . MET A 1 103 ? 19.224 9.075 -19.632 1.00 81.44 103 MET A CA 1
ATOM 815 C C . MET A 1 103 ? 17.951 9.911 -19.415 1.00 81.44 103 MET A C 1
ATOM 817 O O . MET A 1 103 ? 17.439 9.965 -18.296 1.00 81.44 103 MET A O 1
ATOM 821 N N . ASN A 1 104 ? 17.409 10.514 -20.477 1.00 83.38 104 ASN A N 1
ATOM 822 C CA . ASN A 1 104 ? 16.141 11.246 -20.426 1.00 83.38 104 ASN A CA 1
ATOM 823 C C . ASN A 1 104 ? 14.956 10.312 -20.141 1.00 83.38 104 ASN A C 1
ATOM 825 O O . ASN A 1 104 ? 14.130 10.614 -19.282 1.00 83.38 104 ASN A O 1
ATOM 829 N N . GLU A 1 105 ? 14.900 9.156 -20.807 1.00 84.06 105 GLU A N 1
ATOM 830 C CA . GLU A 1 105 ? 13.905 8.106 -20.554 1.00 84.06 105 GLU A CA 1
ATOM 831 C C . GLU A 1 105 ? 13.953 7.628 -19.092 1.00 84.06 105 GLU A C 1
ATOM 833 O O . GLU A 1 105 ? 12.911 7.395 -18.475 1.00 84.06 105 GLU A O 1
ATOM 838 N N . TYR A 1 106 ? 15.149 7.540 -18.504 1.00 85.12 106 TYR A N 1
ATOM 839 C CA . TYR A 1 106 ? 15.339 7.211 -17.090 1.00 85.12 106 TYR A CA 1
ATOM 840 C C . TYR A 1 106 ? 14.875 8.322 -16.137 1.00 85.12 106 TYR A C 1
ATOM 842 O O . TYR A 1 106 ? 14.468 8.039 -15.009 1.00 85.12 106 TYR A O 1
ATOM 850 N N . GLY A 1 107 ? 14.901 9.583 -16.578 1.00 84.50 107 GLY A N 1
ATOM 851 C CA . GLY A 1 107 ? 14.401 10.732 -15.818 1.00 84.50 107 GLY A CA 1
ATOM 852 C C . GLY A 1 107 ? 12.944 10.561 -15.384 1.00 84.50 107 GLY A C 1
ATOM 853 O O . GLY A 1 107 ? 12.611 10.822 -14.231 1.00 84.50 107 GLY A O 1
ATOM 854 N N . LEU A 1 108 ? 12.104 9.986 -16.248 1.00 86.88 108 LEU A N 1
ATOM 855 C CA . LEU A 1 108 ? 10.703 9.688 -15.925 1.00 86.88 108 LEU A CA 1
ATOM 856 C C . LEU A 1 108 ? 10.566 8.688 -14.765 1.00 86.88 108 LEU A C 1
ATOM 858 O O . LEU A 1 108 ? 9.675 8.819 -13.925 1.00 86.88 108 LEU A O 1
ATOM 862 N N . VAL A 1 109 ? 11.474 7.709 -14.676 1.00 87.06 109 VAL A N 1
ATOM 863 C CA . VAL A 1 109 ? 11.522 6.762 -13.552 1.00 87.06 109 VAL A CA 1
ATOM 864 C C . VAL A 1 109 ? 11.894 7.487 -12.258 1.00 87.06 109 VAL A C 1
ATOM 866 O O . VAL A 1 109 ? 11.306 7.219 -11.210 1.00 87.06 109 VAL A O 1
ATOM 869 N N . ILE A 1 110 ? 12.839 8.428 -12.322 1.00 83.44 110 ILE A N 1
ATOM 870 C CA . ILE A 1 110 ? 13.275 9.227 -11.168 1.00 83.44 110 ILE A CA 1
ATOM 871 C C . ILE A 1 110 ? 12.122 10.034 -10.599 1.00 83.44 110 ILE A C 1
ATOM 873 O O . ILE A 1 110 ? 11.888 10.013 -9.388 1.00 83.44 110 ILE A O 1
ATOM 877 N N . ASP A 1 111 ? 11.433 10.759 -11.470 1.00 86.62 111 ASP A N 1
ATOM 878 C CA . ASP A 1 111 ? 10.370 11.659 -11.052 1.00 86.62 111 ASP A CA 1
ATOM 879 C C . ASP A 1 111 ? 9.199 10.863 -10.469 1.00 86.62 111 ASP A C 1
ATOM 881 O O . ASP A 1 111 ? 8.707 11.207 -9.393 1.00 86.62 111 ASP A O 1
ATOM 885 N N . PHE A 1 112 ? 8.887 9.694 -11.046 1.00 89.38 112 PHE A N 1
ATOM 886 C CA . PHE A 1 112 ? 7.962 8.747 -10.429 1.00 89.38 112 PHE A CA 1
ATOM 887 C C . PHE A 1 112 ? 8.391 8.348 -9.010 1.00 89.38 112 PHE A C 1
ATOM 889 O O . PHE A 1 112 ? 7.581 8.410 -8.087 1.00 89.38 112 PHE A O 1
ATOM 896 N N . PHE A 1 113 ? 9.648 7.941 -8.789 1.00 85.25 113 PHE A N 1
ATOM 897 C CA . PHE A 1 113 ? 10.078 7.512 -7.454 1.00 85.25 113 PHE A CA 1
ATOM 898 C C . PHE A 1 113 ? 10.020 8.646 -6.431 1.00 85.25 113 PHE A C 1
ATOM 900 O O . PHE A 1 113 ? 9.576 8.406 -5.307 1.00 85.25 113 PHE A O 1
ATOM 907 N N . LYS A 1 114 ? 10.404 9.870 -6.812 1.00 84.88 114 LYS A N 1
ATOM 908 C CA . LYS A 1 114 ? 10.309 11.050 -5.939 1.00 84.88 114 LYS A CA 1
ATOM 909 C C . LYS A 1 114 ? 8.867 11.323 -5.512 1.00 84.88 114 LYS A C 1
ATOM 911 O O . LYS A 1 114 ? 8.616 11.543 -4.330 1.00 84.88 114 LYS A O 1
ATOM 916 N N . GLU A 1 115 ? 7.929 11.279 -6.453 1.00 86.38 115 GLU A N 1
ATOM 917 C CA . GLU A 1 115 ? 6.520 11.593 -6.191 1.00 86.38 115 GLU A CA 1
ATOM 918 C C . GLU A 1 115 ? 5.767 10.423 -5.539 1.00 86.38 115 GLU A C 1
ATOM 920 O O . GLU A 1 115 ? 4.903 10.624 -4.688 1.00 86.38 115 GLU A O 1
ATOM 925 N N . SER A 1 116 ? 6.139 9.175 -5.833 1.00 84.62 116 SER A N 1
ATOM 926 C CA . SER A 1 116 ? 5.478 7.985 -5.275 1.00 84.62 116 SER A CA 1
ATOM 927 C C . SER A 1 116 ? 5.548 7.904 -3.743 1.00 84.62 116 SER A C 1
ATOM 929 O O . SER A 1 116 ? 4.684 7.292 -3.112 1.00 84.62 116 SER A O 1
ATOM 931 N N . VAL A 1 117 ? 6.545 8.547 -3.122 1.00 79.25 117 VAL A N 1
ATOM 932 C CA . VAL A 1 117 ? 6.716 8.594 -1.660 1.00 79.25 117 VAL A CA 1
ATOM 933 C C . VAL A 1 117 ? 5.614 9.411 -0.982 1.00 79.25 117 VAL A C 1
ATOM 935 O O . VAL A 1 117 ? 5.245 9.109 0.157 1.00 79.25 117 VAL A O 1
ATOM 938 N N . THR A 1 118 ? 5.054 10.413 -1.659 1.00 80.75 118 THR A N 1
ATOM 939 C CA . THR A 1 118 ? 3.993 11.266 -1.103 1.00 80.75 118 THR A CA 1
ATOM 940 C C . THR A 1 118 ? 2.590 10.729 -1.392 1.00 80.75 118 THR A C 1
ATOM 942 O O . THR A 1 118 ? 1.643 11.141 -0.728 1.00 80.75 118 THR A O 1
ATOM 945 N N . ALA A 1 119 ? 2.443 9.758 -2.302 1.00 84.81 119 ALA A N 1
ATOM 946 C CA . ALA A 1 119 ? 1.151 9.184 -2.679 1.00 84.81 119 ALA A CA 1
ATOM 947 C C . ALA A 1 119 ? 0.467 8.468 -1.499 1.00 84.81 119 ALA A C 1
ATOM 949 O O . ALA A 1 119 ? 0.972 7.460 -0.997 1.00 84.81 119 ALA A O 1
ATOM 950 N N . VAL A 1 120 ? -0.684 8.976 -1.050 1.00 81.94 120 VAL A N 1
ATOM 951 C CA . VAL A 1 120 ? -1.398 8.468 0.142 1.00 81.94 120 VAL A CA 1
ATOM 952 C C . VAL A 1 120 ? -2.411 7.378 -0.216 1.00 81.94 120 VAL A C 1
ATOM 954 O O . VAL A 1 120 ? -2.765 6.556 0.629 1.00 81.94 120 VAL A O 1
ATOM 957 N N . ASN A 1 121 ? -2.884 7.360 -1.462 1.00 87.44 121 ASN A N 1
ATOM 958 C CA . ASN A 1 121 ? -3.913 6.439 -1.927 1.00 87.44 121 ASN A CA 1
ATOM 959 C C . ASN A 1 121 ? -3.494 5.719 -3.228 1.00 87.44 121 ASN A C 1
ATOM 961 O O . ASN A 1 121 ? -2.535 6.098 -3.904 1.00 87.44 121 ASN A O 1
ATOM 965 N N . TYR A 1 122 ? -4.225 4.654 -3.571 1.00 91.25 122 TYR A N 1
ATOM 966 C CA . TYR A 1 122 ? -3.960 3.839 -4.763 1.00 91.25 122 TYR A CA 1
ATOM 967 C C . TYR A 1 122 ? -4.184 4.589 -6.079 1.00 91.25 122 TYR A C 1
ATOM 969 O O . TYR A 1 122 ? -3.517 4.295 -7.070 1.00 91.25 122 TYR A O 1
ATOM 977 N N . GLN A 1 123 ? -5.107 5.549 -6.097 1.00 90.69 123 GLN A N 1
ATOM 978 C CA . GLN A 1 123 ? -5.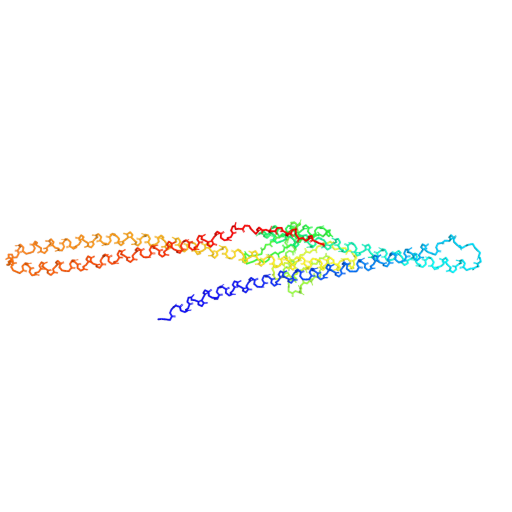446 6.323 -7.286 1.00 90.69 123 GLN A CA 1
ATOM 979 C C . GLN A 1 123 ? -4.321 7.299 -7.649 1.00 90.69 123 GLN A C 1
ATOM 981 O O . GLN A 1 123 ? -3.883 7.300 -8.794 1.00 90.69 123 GLN A O 1
ATOM 986 N N . ASP A 1 124 ? -3.801 8.049 -6.678 1.00 90.75 124 ASP A N 1
ATOM 987 C CA . ASP A 1 124 ? -2.664 8.959 -6.831 1.00 90.75 124 ASP A CA 1
ATOM 988 C C . ASP A 1 124 ? -1.445 8.186 -7.340 1.00 90.75 124 ASP A C 1
ATOM 990 O O . ASP A 1 124 ? -0.829 8.566 -8.332 1.00 90.75 124 ASP A O 1
ATOM 994 N N . LEU A 1 125 ? -1.142 7.041 -6.715 1.00 91.44 125 LEU A N 1
ATOM 995 C CA . LEU A 1 125 ? -0.033 6.177 -7.124 1.00 91.44 125 LEU A CA 1
ATOM 996 C C . LEU A 1 125 ? -0.184 5.689 -8.572 1.00 91.44 125 LEU A C 1
ATOM 998 O O . LEU A 1 125 ? 0.788 5.663 -9.326 1.00 91.44 125 LEU A O 1
ATOM 1002 N N . THR A 1 126 ? -1.400 5.313 -8.966 1.00 92.62 126 THR A N 1
ATOM 1003 C CA . THR A 1 126 ? -1.669 4.828 -10.324 1.00 92.62 126 THR A CA 1
ATOM 1004 C C . THR A 1 126 ? -1.649 5.960 -11.348 1.00 92.62 126 THR A C 1
ATOM 1006 O O . THR A 1 126 ? -1.177 5.765 -12.463 1.00 92.62 126 THR A O 1
ATOM 1009 N N . MET A 1 127 ? -2.087 7.161 -10.972 1.00 92.19 127 MET A N 1
ATOM 1010 C CA . MET A 1 127 ? -1.996 8.349 -11.817 1.00 92.19 127 MET A CA 1
ATOM 1011 C C . MET A 1 127 ? -0.535 8.706 -12.106 1.00 92.19 127 MET A C 1
ATOM 1013 O O . MET A 1 127 ? -0.181 8.904 -13.265 1.00 92.19 127 MET A O 1
ATOM 1017 N N . LEU A 1 128 ? 0.329 8.692 -11.085 1.00 92.06 128 LEU A N 1
ATOM 1018 C CA . LEU A 1 128 ? 1.773 8.885 -11.251 1.00 92.06 128 LEU A CA 1
ATOM 1019 C C . LEU A 1 128 ? 2.387 7.831 -12.180 1.00 92.06 128 LEU A C 1
ATOM 1021 O O . LEU A 1 128 ? 3.180 8.158 -13.064 1.00 92.06 128 LEU A O 1
ATOM 1025 N N . LEU A 1 129 ? 1.982 6.566 -12.022 1.00 93.25 129 LEU A N 1
ATOM 1026 C CA . LEU A 1 129 ? 2.411 5.488 -12.909 1.00 93.25 129 LEU A CA 1
ATOM 1027 C C . LEU A 1 129 ? 1.957 5.740 -14.354 1.00 93.25 129 LEU A C 1
ATOM 1029 O O . LEU A 1 129 ? 2.755 5.599 -15.275 1.00 93.25 129 LEU A O 1
ATOM 1033 N N . PHE A 1 130 ? 0.708 6.151 -14.571 1.00 93.81 130 PHE A N 1
ATOM 1034 C CA . PHE A 1 130 ? 0.199 6.466 -15.905 1.00 93.81 130 PHE A CA 1
ATOM 1035 C C . PHE A 1 130 ? 0.902 7.655 -16.550 1.00 93.81 130 PHE A C 1
ATOM 1037 O O . PHE A 1 130 ? 1.148 7.604 -17.753 1.00 93.81 130 PHE A O 1
ATOM 1044 N N . MET A 1 131 ? 1.272 8.688 -15.789 1.00 91.94 131 MET A N 1
ATOM 1045 C CA . MET A 1 131 ? 2.084 9.788 -16.320 1.00 91.94 131 MET A CA 1
ATOM 1046 C C . MET A 1 131 ? 3.443 9.282 -16.813 1.00 91.94 131 MET A C 1
ATOM 1048 O O . MET A 1 131 ? 3.835 9.593 -17.936 1.00 91.94 131 MET A O 1
ATOM 1052 N N . ALA A 1 132 ? 4.121 8.443 -16.022 1.00 91.31 132 ALA A N 1
ATOM 1053 C CA . ALA A 1 132 ? 5.403 7.858 -16.411 1.00 91.31 132 ALA A CA 1
ATOM 1054 C C . ALA A 1 132 ? 5.274 6.961 -17.656 1.00 91.31 132 ALA A C 1
ATOM 1056 O O . ALA A 1 132 ? 6.051 7.094 -18.597 1.00 91.31 132 ALA A O 1
ATOM 1057 N N . VAL A 1 133 ? 4.256 6.093 -1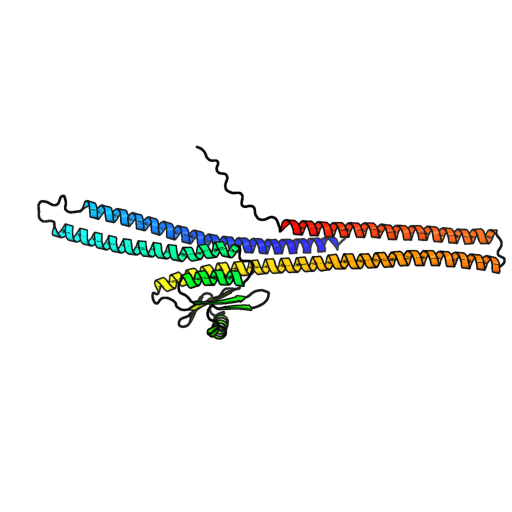7.702 1.00 91.81 133 VAL A N 1
ATOM 1058 C CA . VAL A 1 133 ? 3.996 5.197 -18.845 1.00 91.81 133 VAL A CA 1
ATOM 1059 C C . VAL A 1 133 ? 3.652 5.983 -20.116 1.00 91.81 133 VAL A C 1
ATOM 1061 O O . VAL A 1 133 ? 4.175 5.678 -21.189 1.00 91.81 133 VAL A O 1
ATOM 1064 N N . SER A 1 134 ? 2.827 7.025 -19.997 1.00 91.00 134 SER A N 1
ATOM 1065 C CA . SER A 1 134 ? 2.447 7.881 -21.129 1.00 91.00 134 SER A CA 1
ATOM 1066 C C . SER A 1 134 ? 3.637 8.676 -21.667 1.00 91.00 134 SER A C 1
ATOM 1068 O O . SER A 1 134 ? 3.694 8.948 -22.863 1.00 91.00 134 SER A O 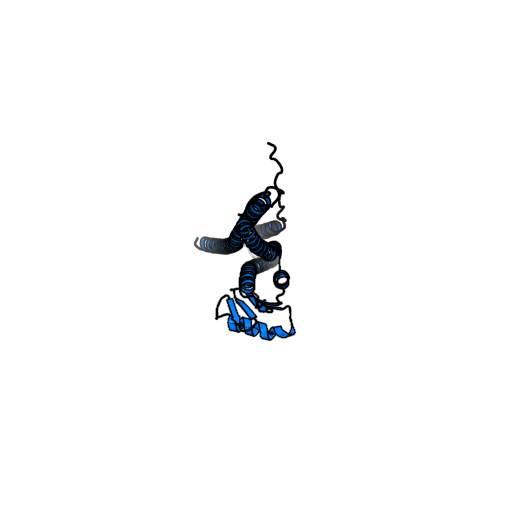1
ATOM 1070 N N . GLY A 1 135 ? 4.619 8.997 -20.815 1.00 87.75 135 GLY A N 1
ATOM 1071 C CA . GLY A 1 135 ? 5.882 9.615 -21.228 1.00 87.75 135 GLY A CA 1
ATOM 1072 C C . GLY A 1 135 ? 6.705 8.755 -22.196 1.00 87.75 135 GLY A C 1
ATOM 1073 O O . GLY A 1 135 ? 7.473 9.296 -22.988 1.00 87.75 135 GLY A O 1
ATOM 1074 N N . TYR A 1 136 ? 6.494 7.435 -22.204 1.00 88.44 136 TYR A N 1
ATOM 1075 C CA . TYR A 1 136 ? 7.077 6.517 -23.189 1.00 88.44 136 TYR A CA 1
ATOM 1076 C C . TYR A 1 136 ? 6.193 6.305 -24.432 1.00 88.44 136 TYR A C 1
ATOM 1078 O O . TYR A 1 136 ? 6.566 5.534 -25.313 1.00 88.44 136 TYR A O 1
ATOM 1086 N N . GLY A 1 137 ? 5.027 6.960 -24.518 1.00 87.88 137 GLY A N 1
ATOM 1087 C CA . GLY A 1 137 ? 4.063 6.790 -25.614 1.00 87.88 137 GLY A CA 1
ATOM 1088 C C . GLY A 1 137 ? 3.201 5.525 -25.514 1.00 87.88 137 GLY A C 1
ATOM 1089 O O . GLY A 1 137 ? 2.573 5.129 -26.493 1.00 87.88 137 GLY A O 1
ATOM 1090 N N . LEU A 1 138 ? 3.169 4.884 -24.344 1.00 90.44 138 LEU A N 1
ATOM 1091 C CA . LEU A 1 138 ? 2.459 3.628 -24.105 1.00 90.44 138 LEU A CA 1
ATOM 1092 C C . LEU A 1 138 ? 1.103 3.885 -23.448 1.00 90.44 138 LEU A C 1
ATOM 1094 O O . LEU A 1 138 ? 0.913 4.877 -22.744 1.00 90.44 138 LEU A O 1
ATOM 1098 N N . THR A 1 139 ? 0.188 2.931 -23.603 1.00 90.69 139 THR A N 1
ATOM 1099 C CA . THR A 1 139 ? -1.064 2.894 -22.834 1.00 90.69 139 THR A CA 1
ATOM 1100 C C . THR A 1 139 ? -1.056 1.723 -21.869 1.00 90.69 139 THR A C 1
ATOM 1102 O O . THR A 1 139 ? -0.646 0.626 -22.257 1.00 90.69 139 THR A O 1
ATOM 1105 N N . ALA A 1 140 ? -1.546 1.928 -20.646 1.00 92.62 140 ALA A N 1
ATOM 1106 C CA . ALA A 1 140 ? -1.542 0.903 -19.614 1.00 92.62 140 ALA A CA 1
ATOM 1107 C C . ALA A 1 140 ? -2.882 0.676 -18.906 1.00 92.62 140 ALA A C 1
ATOM 1109 O O . ALA A 1 140 ? -3.672 1.594 -18.668 1.00 92.62 140 ALA A O 1
ATOM 1110 N N . THR A 1 141 ? -3.057 -0.573 -18.477 1.00 93.81 141 THR A N 1
ATOM 1111 C CA . THR A 1 141 ? -4.068 -1.013 -17.516 1.00 93.81 141 THR A CA 1
ATOM 1112 C C . THR A 1 141 ? -3.365 -1.616 -16.303 1.00 93.81 141 THR A C 1
ATOM 1114 O O . THR A 1 141 ? -2.446 -2.424 -16.432 1.00 93.81 141 THR A O 1
ATOM 1117 N N . VAL A 1 142 ? -3.784 -1.207 -15.109 1.00 94.12 142 VAL A N 1
ATOM 1118 C CA . VAL A 1 142 ? -3.165 -1.551 -13.828 1.00 94.12 142 VAL A CA 1
ATOM 1119 C C . VAL A 1 142 ? -4.194 -2.232 -12.935 1.00 94.12 142 VAL A C 1
ATOM 1121 O O . VAL A 1 142 ? -5.278 -1.710 -12.683 1.00 94.12 142 VAL A O 1
ATOM 1124 N N . LEU A 1 143 ? -3.819 -3.393 -12.412 1.00 94.12 143 LEU A N 1
ATOM 1125 C CA . LEU A 1 143 ? -4.543 -4.135 -11.392 1.00 94.12 143 LEU A CA 1
ATOM 1126 C C . LEU A 1 143 ? -3.738 -4.083 -10.092 1.00 94.12 143 LEU A C 1
ATOM 1128 O O . LEU A 1 143 ? -2.714 -4.758 -9.974 1.00 94.12 143 LEU A O 1
ATOM 1132 N N . ILE A 1 144 ? -4.202 -3.316 -9.111 1.00 93.38 144 ILE A N 1
ATOM 1133 C CA . ILE A 1 144 ? -3.634 -3.305 -7.762 1.00 93.38 144 ILE A CA 1
ATOM 1134 C C . ILE A 1 144 ? -4.319 -4.387 -6.936 1.00 93.38 144 ILE A C 1
ATOM 1136 O O . ILE A 1 144 ? -5.544 -4.467 -6.881 1.00 93.38 144 ILE A O 1
ATOM 1140 N N . ARG A 1 145 ? -3.519 -5.216 -6.274 1.00 90.44 145 ARG A N 1
ATOM 1141 C CA . ARG A 1 145 ? -3.971 -6.240 -5.334 1.00 90.44 145 ARG A CA 1
ATOM 1142 C C . ARG A 1 145 ? -3.610 -5.756 -3.941 1.00 90.44 145 ARG A C 1
ATOM 1144 O O . ARG A 1 145 ? -2.445 -5.792 -3.560 1.00 90.44 145 ARG A O 1
ATOM 1151 N N . SER A 1 146 ? -4.612 -5.261 -3.232 1.00 87.62 146 SER A N 1
ATOM 1152 C CA . SER A 1 146 ? -4.490 -4.764 -1.867 1.00 87.62 146 SER A CA 1
ATOM 1153 C C . SER A 1 146 ? -5.168 -5.732 -0.897 1.00 87.62 146 SER A C 1
ATOM 1155 O O . SER A 1 146 ? -5.997 -6.558 -1.290 1.00 87.62 146 SER A O 1
ATOM 1157 N N . VAL A 1 147 ? -4.866 -5.602 0.396 1.00 76.81 147 VAL A N 1
ATOM 1158 C CA . VAL A 1 147 ? -5.567 -6.318 1.476 1.00 76.81 147 VAL A CA 1
ATOM 1159 C C . VAL A 1 147 ? -7.082 -6.041 1.464 1.00 76.81 147 VAL A C 1
ATOM 1161 O O . VAL A 1 147 ? -7.863 -6.878 1.914 1.00 76.81 147 VAL A O 1
ATOM 1164 N N . HIS A 1 148 ? -7.526 -4.899 0.918 1.00 75.56 148 HIS A N 1
ATOM 1165 C CA . HIS A 1 148 ? -8.956 -4.549 0.808 1.00 75.56 148 HIS A CA 1
ATOM 1166 C C . HIS A 1 148 ? -9.622 -5.039 -0.489 1.00 75.56 148 HIS A C 1
ATOM 1168 O O . HIS A 1 148 ? -10.808 -4.778 -0.685 1.00 75.56 148 HIS A O 1
ATOM 1174 N N . GLY A 1 149 ? -8.892 -5.737 -1.366 1.00 85.81 149 GLY A N 1
ATOM 1175 C CA . GLY A 1 149 ? -9.406 -6.283 -2.624 1.00 85.81 149 GLY A CA 1
ATOM 1176 C C . GLY A 1 149 ? -8.596 -5.879 -3.857 1.00 85.81 149 GLY A C 1
ATOM 1177 O O . GLY A 1 149 ? -7.529 -5.268 -3.770 1.00 85.81 149 GLY A O 1
ATOM 1178 N N . GLU A 1 150 ? -9.112 -6.249 -5.030 1.00 90.00 150 GLU A N 1
ATOM 1179 C CA . GLU A 1 150 ? -8.524 -5.883 -6.318 1.00 90.00 150 GLU A CA 1
ATOM 1180 C C . GLU A 1 150 ? -9.106 -4.557 -6.822 1.00 90.00 150 GLU A C 1
ATOM 1182 O O . GLU A 1 150 ? -10.321 -4.404 -6.940 1.00 90.00 150 GLU A O 1
ATOM 1187 N N . LEU A 1 151 ? -8.230 -3.607 -7.145 1.00 91.81 151 LEU A N 1
ATOM 1188 C CA . LEU A 1 151 ? -8.573 -2.310 -7.718 1.00 91.81 151 LEU A CA 1
ATOM 1189 C C . LEU A 1 151 ? -8.057 -2.249 -9.152 1.00 91.81 151 LEU A C 1
ATOM 1191 O O . LEU A 1 151 ? -6.901 -2.579 -9.417 1.00 91.81 151 LEU A O 1
ATOM 1195 N N . ILE A 1 152 ? -8.915 -1.824 -10.073 1.00 92.69 152 ILE A N 1
ATOM 1196 C CA . ILE A 1 152 ? -8.601 -1.758 -11.500 1.00 92.69 152 ILE A CA 1
ATOM 1197 C C . ILE A 1 152 ? -8.602 -0.301 -11.929 1.00 92.69 152 ILE A C 1
ATOM 1199 O O . ILE A 1 152 ? -9.609 0.393 -11.783 1.00 92.69 152 ILE A O 1
ATOM 1203 N N . PHE A 1 153 ? -7.501 0.118 -12.533 1.00 92.75 153 PHE A N 1
ATOM 1204 C CA . PHE A 1 153 ? -7.344 1.424 -13.148 1.00 92.75 153 PHE A CA 1
ATOM 1205 C C . PHE A 1 153 ? -6.917 1.221 -14.597 1.00 92.75 153 PHE A C 1
ATOM 1207 O O . PHE A 1 153 ? -6.025 0.425 -14.878 1.00 92.75 153 PHE A O 1
ATOM 1214 N N . THR A 1 154 ? -7.535 1.931 -15.532 1.00 91.00 154 THR A N 1
ATOM 1215 C CA . THR A 1 154 ? -7.179 1.844 -16.950 1.00 91.00 154 THR A CA 1
ATOM 1216 C C . THR A 1 154 ? -7.227 3.220 -17.594 1.00 91.00 154 THR A C 1
ATOM 1218 O O . THR A 1 154 ? -8.026 4.066 -17.198 1.00 91.00 154 THR A O 1
ATOM 1221 N N . GLN A 1 155 ? -6.368 3.442 -18.587 1.00 86.88 155 GLN A N 1
ATOM 1222 C CA . GLN A 1 155 ? -6.449 4.615 -19.460 1.00 86.88 155 GLN A CA 1
ATOM 1223 C C . GLN A 1 155 ? -7.499 4.441 -20.571 1.00 86.88 155 GLN A C 1
ATOM 1225 O O . GLN A 1 155 ? -7.902 5.425 -21.186 1.00 86.88 155 GLN A O 1
ATOM 1230 N N . ASN A 1 156 ? -7.956 3.208 -20.825 1.00 85.81 156 ASN A N 1
ATOM 1231 C CA . ASN A 1 156 ? -8.956 2.888 -21.840 1.00 85.81 156 ASN A CA 1
ATOM 1232 C C . ASN A 1 156 ? -10.080 2.022 -21.248 1.00 85.81 156 ASN A C 1
ATOM 1234 O O . ASN A 1 156 ? -10.013 0.793 -21.244 1.00 85.81 156 ASN A O 1
ATOM 1238 N N . GLU A 1 157 ? -11.148 2.675 -20.785 1.00 84.50 157 GLU A N 1
ATOM 1239 C CA . GLU A 1 157 ? -12.294 2.005 -20.150 1.00 84.50 157 GLU A CA 1
ATOM 1240 C C . GLU A 1 157 ? -12.983 0.972 -21.062 1.00 84.50 157 GLU A C 1
ATOM 1242 O O . GLU A 1 157 ? -13.537 -0.000 -20.558 1.00 84.50 157 GLU A O 1
ATOM 1247 N N . ALA A 1 158 ? -12.897 1.104 -22.392 1.00 83.56 158 ALA A N 1
ATOM 1248 C CA . ALA A 1 158 ? -13.512 0.148 -23.317 1.00 83.56 158 ALA A CA 1
ATOM 1249 C C . ALA A 1 158 ? -12.826 -1.233 -23.321 1.00 83.56 158 ALA A C 1
ATOM 1251 O O . ALA A 1 158 ? -13.457 -2.224 -23.677 1.00 83.56 158 ALA A O 1
ATOM 1252 N N . MET A 1 159 ? -11.548 -1.305 -22.931 1.00 82.19 159 MET A N 1
ATOM 1253 C CA . MET A 1 159 ? -10.740 -2.538 -22.952 1.00 82.19 159 MET A CA 1
ATOM 1254 C C . MET A 1 159 ? -10.517 -3.134 -21.558 1.00 82.19 159 MET A C 1
ATOM 1256 O O . MET A 1 159 ? -9.838 -4.149 -21.409 1.00 82.19 159 MET A O 1
ATOM 1260 N N . LYS A 1 160 ? -11.109 -2.526 -20.527 1.00 87.31 160 LYS A N 1
ATOM 1261 C CA . LYS A 1 160 ? -10.877 -2.849 -19.118 1.00 87.31 160 LYS A CA 1
ATOM 1262 C C . LYS A 1 160 ? -11.067 -4.325 -18.788 1.00 87.31 160 LYS A C 1
ATOM 1264 O O . LYS A 1 160 ? -10.172 -4.944 -18.219 1.00 87.31 160 LYS A O 1
ATOM 1269 N N . ASP A 1 161 ? -12.210 -4.896 -19.156 1.00 87.44 161 ASP A N 1
ATOM 1270 C CA . ASP A 1 161 ? -12.546 -6.278 -18.796 1.00 87.44 161 ASP A CA 1
ATOM 1271 C C . ASP A 1 161 ? -11.631 -7.287 -19.499 1.00 87.44 161 ASP A C 1
ATOM 1273 O O . ASP A 1 161 ? -11.201 -8.274 -18.896 1.00 87.44 161 ASP A O 1
ATOM 1277 N N . GLN A 1 162 ? -11.269 -7.005 -20.753 1.00 87.94 162 GLN A N 1
ATOM 1278 C CA . GLN A 1 162 ? -10.344 -7.828 -21.528 1.00 87.94 162 GLN A CA 1
ATOM 1279 C C . GLN A 1 162 ? -8.926 -7.769 -20.949 1.00 87.94 162 GLN A C 1
ATOM 1281 O O . GLN A 1 162 ? -8.301 -8.811 -20.738 1.00 87.94 162 GLN A O 1
ATOM 1286 N N . ASP A 1 163 ? -8.432 -6.567 -20.650 1.00 89.44 163 ASP A N 1
ATOM 1287 C CA . ASP A 1 163 ? -7.100 -6.361 -20.083 1.00 89.44 163 ASP A CA 1
ATOM 1288 C C . ASP A 1 163 ? -6.973 -7.028 -18.709 1.00 89.44 163 ASP A C 1
ATOM 1290 O O . ASP A 1 163 ? -5.989 -7.713 -18.426 1.00 89.44 163 ASP A O 1
ATOM 1294 N N . VAL A 1 164 ? -7.994 -6.900 -17.860 1.00 89.50 164 VAL A N 1
ATOM 1295 C CA . VAL A 1 164 ? -8.017 -7.531 -16.534 1.00 89.50 164 VAL A CA 1
ATOM 1296 C C . VAL A 1 164 ? -8.047 -9.051 -16.642 1.00 89.50 164 VAL A C 1
ATOM 1298 O O . VAL A 1 164 ? -7.322 -9.728 -15.907 1.00 89.50 164 VAL A O 1
ATOM 1301 N N . ALA A 1 165 ? -8.850 -9.604 -17.555 1.00 89.50 165 ALA A N 1
ATOM 1302 C CA . ALA A 1 165 ? -8.873 -11.041 -17.803 1.00 89.50 165 ALA A CA 1
ATOM 1303 C C . ALA A 1 165 ? -7.492 -11.550 -18.245 1.00 89.50 165 ALA A C 1
ATOM 1305 O O . ALA A 1 165 ? -7.037 -12.594 -17.765 1.00 89.50 165 ALA A O 1
ATOM 1306 N N . LEU A 1 166 ? -6.791 -10.790 -19.092 1.00 89.31 166 LEU A N 1
ATOM 1307 C CA . LEU A 1 166 ? -5.454 -11.145 -19.555 1.00 89.31 166 LEU A CA 1
ATOM 1308 C C . LEU A 1 166 ? -4.412 -11.067 -18.430 1.00 89.31 166 LEU A C 1
ATOM 1310 O O . LEU A 1 166 ? -3.668 -12.028 -18.231 1.00 89.31 166 LEU A O 1
ATOM 1314 N N . ILE A 1 167 ? -4.414 -9.997 -17.626 1.00 89.81 167 ILE A N 1
ATOM 1315 C CA . ILE A 1 167 ? -3.538 -9.862 -16.446 1.00 89.81 167 ILE A CA 1
ATOM 1316 C C . ILE A 1 167 ? -3.736 -11.047 -15.490 1.00 89.81 167 ILE A C 1
ATOM 1318 O O . ILE A 1 167 ? -2.770 -11.626 -14.991 1.00 89.81 167 ILE A O 1
ATOM 1322 N N . LYS A 1 168 ? -4.990 -11.440 -15.236 1.00 89.12 168 LYS A N 1
ATOM 1323 C CA . LYS A 1 168 ? -5.309 -12.572 -14.355 1.00 89.12 168 LYS A CA 1
ATOM 1324 C C . LYS A 1 168 ? -4.841 -13.903 -14.935 1.00 89.12 168 LYS A C 1
ATOM 1326 O O . LYS A 1 168 ? -4.252 -14.699 -14.206 1.00 89.12 168 LYS A O 1
ATOM 1331 N N . ARG A 1 169 ? -5.058 -14.128 -16.234 1.00 89.25 169 ARG A N 1
ATOM 1332 C CA . ARG A 1 169 ? -4.654 -15.356 -16.934 1.00 89.25 169 ARG A CA 1
ATOM 1333 C C . ARG A 1 169 ? -3.137 -15.534 -16.971 1.00 89.25 169 ARG A C 1
ATOM 1335 O O . ARG A 1 169 ? -2.653 -16.644 -16.769 1.00 89.25 169 ARG A O 1
ATOM 1342 N N . LEU A 1 170 ? -2.393 -14.460 -17.228 1.00 87.62 170 LEU A N 1
ATOM 1343 C CA . LEU A 1 170 ? -0.937 -14.513 -17.397 1.00 87.62 170 LEU A CA 1
ATOM 1344 C C . LEU A 1 170 ? -0.169 -14.444 -16.067 1.00 87.62 170 LEU A C 1
ATOM 1346 O O . LEU A 1 170 ? 1.046 -14.631 -16.053 1.00 87.62 170 LEU A O 1
ATOM 1350 N N . LYS A 1 171 ? -0.858 -14.247 -14.934 1.00 84.69 171 LYS A N 1
ATOM 1351 C CA . LYS A 1 171 ? -0.243 -14.143 -13.600 1.00 84.69 171 LYS A CA 1
ATOM 1352 C C . LYS A 1 171 ? 0.668 -15.325 -13.250 1.00 84.69 171 LYS A C 1
ATOM 1354 O O . LYS A 1 171 ? 1.704 -15.129 -12.624 1.00 84.69 171 LYS A O 1
ATOM 1359 N N . THR A 1 172 ? 0.287 -16.547 -13.620 1.00 81.06 172 THR A N 1
ATOM 1360 C CA . THR A 1 172 ? 1.033 -17.771 -13.273 1.00 81.06 172 THR A CA 1
ATOM 1361 C C . THR A 1 172 ? 2.158 -18.102 -14.252 1.00 81.06 172 THR A C 1
ATOM 1363 O O . THR A 1 172 ? 2.887 -19.060 -14.020 1.00 81.06 172 THR A O 1
ATOM 1366 N N . GLN A 1 173 ? 2.294 -17.350 -15.347 1.00 80.62 173 GLN A N 1
ATOM 1367 C CA . GLN A 1 173 ? 3.228 -17.669 -16.431 1.00 80.62 173 GLN A CA 1
ATOM 1368 C C . GLN A 1 173 ? 4.596 -16.992 -16.276 1.00 80.62 173 GLN A C 1
ATOM 1370 O O . GLN A 1 173 ? 5.551 -17.397 -16.930 1.00 80.62 173 GLN A O 1
ATOM 1375 N N . GLY A 1 174 ? 4.716 -15.995 -15.397 1.00 80.19 174 GLY A N 1
ATOM 1376 C CA . GLY A 1 174 ? 5.985 -15.327 -15.124 1.00 80.19 174 GLY A CA 1
ATOM 1377 C C . GLY A 1 174 ? 5.825 -13.885 -14.653 1.00 80.19 174 GLY A C 1
ATOM 1378 O O . GLY A 1 174 ? 4.720 -13.342 -14.586 1.00 80.19 174 GLY A O 1
ATOM 1379 N N . ARG A 1 175 ? 6.965 -13.263 -14.326 1.00 82.50 175 ARG A N 1
ATOM 1380 C CA . ARG A 1 175 ? 7.050 -11.856 -13.898 1.00 82.50 175 ARG A CA 1
ATOM 1381 C C . ARG A 1 175 ? 6.895 -10.878 -15.061 1.00 82.50 175 ARG A C 1
ATOM 1383 O O . ARG A 1 175 ? 6.323 -9.815 -14.867 1.00 82.50 175 ARG A O 1
ATOM 1390 N N . ILE A 1 176 ? 7.394 -11.229 -16.241 1.00 88.69 176 ILE A N 1
ATOM 1391 C CA . ILE A 1 176 ? 7.223 -10.475 -17.486 1.00 88.69 176 ILE A CA 1
ATOM 1392 C C . ILE A 1 176 ? 6.757 -11.490 -18.521 1.00 88.69 176 ILE A C 1
ATOM 1394 O O . ILE A 1 176 ? 7.414 -12.514 -18.706 1.00 88.69 176 ILE A O 1
ATOM 1398 N N . VAL A 1 177 ? 5.606 -11.240 -19.132 1.00 88.00 177 VAL A N 1
ATOM 1399 C CA . VAL A 1 177 ? 4.997 -12.120 -20.128 1.00 88.00 177 VAL A CA 1
ATOM 1400 C C . VAL A 1 177 ? 4.622 -11.275 -21.332 1.00 88.00 177 VAL A C 1
ATOM 1402 O O . VAL A 1 177 ? 3.912 -10.281 -21.203 1.00 88.00 177 VAL A O 1
ATOM 1405 N N . GLU A 1 178 ? 5.110 -11.675 -22.496 1.00 85.75 178 GLU A N 1
ATOM 1406 C CA . GLU A 1 178 ? 4.782 -11.046 -23.771 1.00 85.75 178 GLU A CA 1
ATOM 1407 C C . GLU A 1 178 ? 3.692 -11.878 -24.440 1.00 85.75 178 GLU A C 1
ATOM 1409 O O . GLU A 1 178 ? 3.811 -13.101 -24.548 1.00 85.75 178 GLU A O 1
ATOM 1414 N N . HIS A 1 179 ? 2.600 -11.228 -24.826 1.00 82.38 179 HIS A N 1
ATOM 1415 C CA . HIS A 1 179 ? 1.482 -11.881 -25.487 1.00 82.38 179 HIS A CA 1
ATOM 1416 C C . HIS A 1 179 ? 0.968 -10.975 -26.598 1.00 82.38 179 HIS A C 1
ATOM 1418 O O . HIS A 1 179 ? 0.386 -9.933 -26.313 1.00 82.38 179 HIS A O 1
ATOM 1424 N N . GLU A 1 180 ? 1.180 -11.380 -27.850 1.00 82.44 180 GLU A N 1
ATOM 1425 C CA . GLU A 1 180 ? 0.835 -10.561 -29.021 1.00 82.44 180 GLU A CA 1
ATOM 1426 C C . GLU A 1 180 ? 1.493 -9.169 -28.916 1.00 82.44 180 GLU A C 1
ATOM 1428 O O . GLU A 1 180 ? 2.695 -9.084 -28.666 1.00 82.44 180 GLU A O 1
ATOM 1433 N N . ASP A 1 181 ? 0.711 -8.096 -29.035 1.00 83.50 181 ASP A N 1
ATOM 1434 C CA . ASP A 1 181 ? 1.182 -6.705 -28.981 1.00 83.50 181 ASP A CA 1
ATOM 1435 C C . ASP A 1 181 ? 1.163 -6.110 -27.562 1.00 83.50 181 ASP A C 1
ATOM 1437 O O . ASP A 1 181 ? 1.209 -4.886 -27.378 1.00 83.50 181 ASP A O 1
ATOM 1441 N N . VAL A 1 182 ? 1.035 -6.956 -26.534 1.00 88.12 182 VAL A N 1
ATOM 1442 C CA . VAL A 1 182 ? 0.973 -6.509 -25.141 1.00 88.12 182 VAL A CA 1
ATOM 1443 C C . VAL A 1 182 ? 2.037 -7.156 -24.273 1.00 88.12 182 VAL A C 1
ATOM 1445 O O . VAL A 1 182 ? 2.396 -8.325 -24.416 1.00 88.12 182 VAL A O 1
ATOM 1448 N N . VAL A 1 183 ? 2.503 -6.382 -23.298 1.00 90.94 183 VAL A N 1
ATOM 1449 C CA . VAL A 1 183 ? 3.430 -6.855 -22.272 1.00 90.94 183 VAL A CA 1
ATOM 1450 C C . VAL A 1 183 ? 2.732 -6.789 -20.928 1.00 90.94 183 VAL A C 1
ATOM 1452 O O . VAL A 1 183 ? 2.250 -5.733 -20.517 1.00 90.94 183 VAL A O 1
ATOM 1455 N N . VAL A 1 184 ? 2.702 -7.922 -20.232 1.00 92.56 184 VAL A N 1
ATOM 1456 C CA . VAL A 1 184 ? 2.161 -8.035 -18.881 1.00 92.56 184 VAL A CA 1
ATOM 1457 C C . VAL A 1 184 ? 3.298 -8.203 -17.884 1.00 92.56 184 VAL A C 1
ATOM 1459 O O . VAL A 1 184 ? 4.110 -9.120 -17.987 1.00 92.56 184 VAL A O 1
ATOM 1462 N N . ILE A 1 185 ? 3.335 -7.325 -16.887 1.00 92.31 185 ILE A N 1
ATOM 1463 C CA . ILE A 1 185 ? 4.301 -7.335 -15.795 1.00 92.31 185 ILE A CA 1
ATOM 1464 C C . ILE A 1 185 ? 3.561 -7.655 -14.497 1.00 92.31 185 ILE A C 1
ATOM 1466 O O . ILE A 1 185 ? 2.695 -6.904 -14.049 1.00 92.31 185 ILE A O 1
ATOM 1470 N N . ASN A 1 186 ? 3.918 -8.777 -13.879 1.00 91.19 186 ASN A N 1
ATOM 1471 C CA . ASN A 1 186 ? 3.276 -9.305 -12.684 1.00 91.19 186 ASN A CA 1
ATOM 1472 C C . ASN A 1 186 ? 4.205 -9.239 -11.474 1.00 91.19 186 ASN A C 1
ATOM 1474 O O . ASN A 1 186 ? 5.273 -9.848 -11.446 1.00 91.19 186 ASN A O 1
ATOM 1478 N N . PHE A 1 187 ? 3.731 -8.576 -10.429 1.00 88.88 187 PHE A N 1
ATOM 1479 C CA . PHE A 1 187 ? 4.279 -8.619 -9.080 1.00 88.88 187 PHE A CA 1
ATOM 1480 C C . PHE A 1 187 ? 3.209 -9.098 -8.095 1.00 88.88 187 PHE A C 1
ATOM 1482 O O . PHE A 1 187 ? 2.060 -9.355 -8.469 1.00 88.88 187 PHE A O 1
ATOM 1489 N N . THR A 1 188 ? 3.580 -9.217 -6.821 1.00 86.75 188 THR A N 1
ATOM 1490 C CA . THR A 1 188 ? 2.673 -9.638 -5.747 1.00 86.75 188 THR A CA 1
ATOM 1491 C C . THR A 1 188 ? 1.439 -8.734 -5.682 1.00 86.75 188 THR A C 1
ATOM 1493 O O . THR A 1 188 ? 0.313 -9.219 -5.820 1.00 86.75 188 THR A O 1
ATOM 1496 N N . ASN A 1 189 ? 1.656 -7.420 -5.602 1.00 88.31 189 ASN A N 1
ATOM 1497 C CA . ASN A 1 189 ? 0.613 -6.428 -5.331 1.00 88.31 189 ASN A CA 1
ATOM 1498 C C . ASN A 1 189 ? 0.164 -5.645 -6.570 1.00 88.31 189 ASN A C 1
ATOM 1500 O O . ASN A 1 189 ? -0.755 -4.837 -6.489 1.00 88.31 189 ASN A O 1
ATOM 1504 N N . ILE A 1 190 ? 0.798 -5.865 -7.724 1.00 92.56 190 ILE A N 1
ATOM 1505 C CA . ILE A 1 190 ? 0.459 -5.179 -8.975 1.00 92.56 190 ILE A CA 1
ATOM 1506 C C . ILE A 1 190 ? 0.519 -6.133 -10.170 1.00 92.56 190 ILE A C 1
ATOM 1508 O O . ILE A 1 190 ? 1.386 -7.002 -10.257 1.00 92.56 190 ILE A O 1
ATOM 1512 N N . GLY A 1 191 ? -0.423 -5.982 -11.095 1.00 93.06 191 GLY A N 1
ATOM 1513 C CA . GLY A 1 191 ? -0.314 -6.444 -12.473 1.00 93.06 191 GLY A CA 1
ATOM 1514 C C . GLY A 1 191 ? -0.443 -5.249 -13.410 1.00 93.06 191 GLY A C 1
ATOM 1515 O O . GLY A 1 191 ? -1.439 -4.536 -13.343 1.00 93.06 191 GLY A O 1
ATOM 1516 N N . LEU A 1 192 ? 0.555 -5.022 -14.254 1.00 94.31 192 LEU A N 1
ATOM 1517 C CA . LEU A 1 192 ? 0.547 -3.987 -15.283 1.00 94.31 192 LEU A CA 1
ATOM 1518 C C . LEU A 1 192 ? 0.419 -4.664 -16.645 1.00 94.31 192 LEU A C 1
ATOM 1520 O O . LEU A 1 192 ? 1.166 -5.591 -16.933 1.00 94.31 192 LEU A O 1
ATOM 1524 N N . LEU A 1 193 ? -0.481 -4.178 -17.488 1.00 94.00 193 LEU A N 1
ATOM 1525 C CA . LEU A 1 193 ? -0.524 -4.484 -18.912 1.00 94.00 193 LEU A CA 1
ATOM 1526 C C . LEU A 1 193 ? -0.205 -3.201 -19.666 1.00 94.00 193 LEU A C 1
ATOM 1528 O O . LEU A 1 193 ? -0.884 -2.200 -19.460 1.00 94.00 193 LEU A O 1
ATOM 1532 N N . ALA A 1 194 ? 0.810 -3.236 -20.523 1.00 92.69 194 ALA A N 1
ATOM 1533 C CA . ALA A 1 194 ? 1.188 -2.129 -21.394 1.00 92.69 194 ALA A CA 1
ATOM 1534 C C . ALA A 1 194 ? 1.003 -2.515 -22.870 1.00 92.69 194 ALA A C 1
ATOM 1536 O O . ALA A 1 194 ? 1.267 -3.658 -23.253 1.00 92.69 194 ALA A O 1
ATOM 1537 N N . ARG A 1 195 ? 0.560 -1.553 -23.687 1.00 91.50 195 ARG A N 1
ATOM 1538 C CA . ARG A 1 195 ? 0.376 -1.665 -25.146 1.00 91.50 195 ARG A CA 1
ATOM 1539 C C . ARG A 1 195 ? 1.132 -0.555 -25.879 1.00 91.50 195 ARG A C 1
ATOM 1541 O O . ARG A 1 195 ? 1.521 0.429 -25.251 1.00 91.50 195 ARG A O 1
ATOM 1548 N N . ASN A 1 196 ? 1.227 -0.692 -27.204 1.00 87.69 196 ASN A N 1
ATOM 1549 C CA . ASN A 1 196 ? 1.871 0.242 -28.140 1.00 87.69 196 ASN A CA 1
ATOM 1550 C C . ASN A 1 196 ? 3.398 0.301 -27.995 1.00 87.69 196 ASN A C 1
ATOM 1552 O O . ASN A 1 196 ? 3.990 1.380 -27.977 1.00 87.69 196 ASN A O 1
ATOM 1556 N N . PHE A 1 197 ? 4.041 -0.861 -27.866 1.00 87.44 197 PHE A N 1
ATOM 1557 C CA . PHE A 1 197 ? 5.502 -0.921 -27.864 1.00 87.44 197 PHE A CA 1
ATOM 1558 C C . PHE A 1 197 ? 6.076 -0.493 -29.224 1.00 87.44 197 PHE A C 1
ATOM 1560 O O . PHE A 1 197 ? 5.457 -0.765 -30.251 1.00 87.44 197 PHE A O 1
ATOM 1567 N N . PRO A 1 198 ? 7.246 0.171 -29.245 1.00 85.38 198 PRO A N 1
ATOM 1568 C CA . PRO A 1 198 ? 7.932 0.484 -30.493 1.00 85.38 198 PRO A CA 1
ATOM 1569 C C . PRO A 1 198 ? 8.430 -0.793 -31.186 1.00 85.38 198 PRO A C 1
ATOM 1571 O O . PRO A 1 198 ? 8.841 -1.734 -30.510 1.00 85.38 198 PRO A O 1
ATOM 1574 N N . ASP A 1 199 ? 8.468 -0.779 -32.522 1.00 84.00 199 ASP A N 1
ATOM 1575 C CA . ASP A 1 199 ? 8.924 -1.912 -33.351 1.00 84.00 199 ASP A CA 1
ATOM 1576 C C . ASP A 1 199 ? 10.420 -2.236 -33.171 1.00 84.00 199 ASP A C 1
ATOM 1578 O O . ASP A 1 199 ? 10.868 -3.357 -33.415 1.00 84.00 199 ASP A O 1
ATOM 1582 N N . ASP A 1 200 ? 11.208 -1.251 -32.736 1.00 86.38 200 ASP A N 1
ATOM 1583 C CA . ASP A 1 200 ? 12.621 -1.426 -32.408 1.00 86.38 200 ASP A CA 1
ATOM 1584 C C . ASP A 1 200 ? 12.776 -2.306 -31.155 1.00 86.38 200 ASP A C 1
ATOM 1586 O O . ASP A 1 200 ? 12.463 -1.890 -30.033 1.00 86.38 200 ASP A O 1
ATOM 1590 N N . MET A 1 201 ? 13.311 -3.517 -31.352 1.00 84.00 201 MET A N 1
ATOM 1591 C CA . MET A 1 201 ? 13.534 -4.505 -30.294 1.00 84.00 201 MET A CA 1
ATOM 1592 C C . MET A 1 201 ? 14.428 -3.989 -29.163 1.00 84.00 201 MET A C 1
ATOM 1594 O O . MET A 1 201 ? 14.162 -4.298 -27.997 1.00 84.00 201 MET A O 1
ATOM 1598 N N . GLU A 1 202 ? 15.464 -3.201 -29.463 1.00 82.31 202 GLU A N 1
ATOM 1599 C CA . GLU A 1 202 ? 16.352 -2.678 -28.422 1.00 82.31 202 GLU A CA 1
ATOM 1600 C C . GLU A 1 202 ? 15.624 -1.646 -27.565 1.00 82.31 202 GLU A C 1
ATOM 1602 O O . GLU A 1 202 ? 15.663 -1.706 -26.330 1.00 82.31 202 GLU A O 1
ATOM 1607 N N . LYS A 1 203 ? 14.900 -0.726 -28.211 1.00 84.19 203 LYS A N 1
ATOM 1608 C CA . LYS A 1 203 ? 14.092 0.276 -27.510 1.00 84.19 203 LYS A CA 1
ATOM 1609 C C . LYS A 1 203 ? 12.974 -0.372 -26.695 1.00 84.19 203 LYS A C 1
ATOM 1611 O O . LYS A 1 203 ? 12.776 -0.006 -25.535 1.00 84.19 203 LYS A O 1
ATOM 1616 N N . ALA A 1 204 ? 12.285 -1.367 -27.252 1.00 86.69 204 ALA A N 1
ATOM 1617 C CA . ALA A 1 204 ? 11.263 -2.127 -26.542 1.00 86.69 204 ALA A CA 1
ATOM 1618 C C . ALA A 1 204 ? 11.845 -2.834 -25.307 1.00 86.69 204 ALA A C 1
ATOM 1620 O O . ALA A 1 204 ? 11.242 -2.790 -24.234 1.00 86.69 204 ALA A O 1
ATOM 1621 N N . GLY A 1 205 ? 13.040 -3.424 -25.422 1.00 85.31 205 GLY A N 1
ATOM 1622 C CA . GLY A 1 205 ? 13.763 -4.029 -24.301 1.00 85.31 205 GLY A CA 1
ATOM 1623 C C . GLY A 1 205 ? 14.084 -3.032 -23.182 1.00 85.31 205 GLY A C 1
ATOM 1624 O O . GLY A 1 205 ? 13.819 -3.311 -22.009 1.00 85.31 205 GLY A O 1
ATOM 1625 N N . ARG A 1 206 ? 14.584 -1.837 -23.526 1.00 85.50 206 ARG A N 1
ATOM 1626 C CA . ARG A 1 206 ? 14.858 -0.770 -22.542 1.00 85.50 206 ARG A CA 1
ATOM 1627 C C . ARG A 1 206 ? 13.590 -0.310 -21.824 1.00 85.50 206 ARG A C 1
ATOM 1629 O O . ARG A 1 206 ? 13.560 -0.271 -20.595 1.00 85.50 206 ARG A O 1
ATOM 1636 N N . ILE A 1 207 ? 12.515 -0.058 -22.569 1.00 88.88 207 ILE A N 1
ATOM 1637 C CA . ILE A 1 207 ? 11.219 0.342 -22.007 1.00 88.88 207 ILE A CA 1
ATOM 1638 C C . ILE A 1 207 ? 10.665 -0.733 -21.064 1.00 88.88 207 ILE A C 1
ATOM 1640 O O . ILE A 1 207 ? 10.220 -0.409 -19.962 1.00 88.88 207 ILE A O 1
ATOM 1644 N N . LYS A 1 208 ? 10.740 -2.020 -21.434 1.00 89.25 208 LYS A N 1
ATOM 1645 C CA . LYS A 1 208 ? 10.331 -3.138 -20.560 1.00 89.25 208 LYS A CA 1
ATOM 1646 C C . LYS A 1 208 ? 11.076 -3.111 -19.221 1.00 89.25 208 LYS A C 1
ATOM 1648 O O . LYS A 1 208 ? 10.461 -3.330 -18.170 1.00 89.25 208 LYS A O 1
ATOM 1653 N N . ASN A 1 209 ? 12.368 -2.785 -19.230 1.00 87.25 209 ASN A N 1
ATOM 1654 C CA . ASN A 1 209 ? 13.157 -2.641 -18.005 1.00 87.25 209 ASN A CA 1
ATOM 1655 C C . ASN A 1 209 ? 12.698 -1.446 -17.155 1.00 87.25 209 ASN A C 1
ATOM 1657 O O . ASN A 1 209 ? 12.553 -1.588 -15.935 1.00 87.25 209 ASN A O 1
ATOM 1661 N N . TYR A 1 210 ? 12.400 -0.298 -17.769 1.00 88.06 210 TYR A N 1
ATOM 1662 C CA . TYR A 1 210 ? 11.863 0.861 -17.044 1.00 88.06 210 TYR A CA 1
ATOM 1663 C C . TYR A 1 210 ? 10.512 0.545 -16.404 1.00 88.06 210 TYR A C 1
ATOM 1665 O O . TYR A 1 210 ? 10.338 0.756 -15.205 1.00 88.06 210 TYR A O 1
ATOM 1673 N N . LEU A 1 211 ? 9.588 -0.060 -17.155 1.00 90.81 211 LEU A N 1
ATOM 1674 C CA . LEU A 1 211 ? 8.279 -0.469 -16.642 1.00 90.81 211 LEU A CA 1
ATOM 1675 C C . LEU A 1 211 ? 8.391 -1.479 -15.498 1.00 90.81 211 LEU A C 1
ATOM 1677 O O . LEU A 1 211 ? 7.666 -1.383 -14.507 1.00 90.81 211 LEU A O 1
ATOM 1681 N N . THR A 1 212 ? 9.323 -2.427 -15.598 1.00 88.38 212 THR A N 1
ATOM 1682 C CA . THR A 1 212 ? 9.584 -3.399 -14.528 1.00 88.38 212 THR A CA 1
ATOM 1683 C C . THR A 1 212 ? 10.080 -2.705 -13.262 1.00 88.38 212 THR A C 1
ATOM 1685 O O . THR A 1 212 ? 9.661 -3.059 -12.157 1.00 88.38 212 THR A O 1
ATOM 1688 N N . THR A 1 213 ? 10.937 -1.695 -13.416 1.00 86.00 213 THR A N 1
ATOM 1689 C CA . THR A 1 213 ? 11.466 -0.893 -12.305 1.00 86.00 213 THR A CA 1
ATOM 1690 C C . THR A 1 213 ? 10.366 -0.048 -11.657 1.00 86.00 213 THR A C 1
ATOM 1692 O O . THR A 1 213 ? 10.242 -0.040 -10.432 1.00 86.00 213 THR A O 1
ATOM 1695 N N . LEU A 1 214 ? 9.502 0.583 -12.458 1.00 89.69 214 LEU A N 1
ATOM 1696 C CA . LEU A 1 214 ? 8.322 1.307 -11.975 1.00 89.69 214 LEU A CA 1
ATOM 1697 C C . LEU A 1 214 ? 7.384 0.381 -11.190 1.00 89.69 214 LEU A C 1
ATOM 1699 O O . LEU A 1 214 ? 7.022 0.683 -10.055 1.00 89.69 214 LEU A O 1
ATOM 1703 N N . CYS A 1 215 ? 7.048 -0.788 -11.744 1.00 90.06 215 CYS A N 1
ATOM 1704 C CA . CYS A 1 215 ? 6.187 -1.770 -11.080 1.00 90.06 215 CYS A CA 1
ATOM 1705 C C . CYS A 1 215 ? 6.776 -2.276 -9.758 1.00 90.06 215 CYS A C 1
ATOM 1707 O O . CYS A 1 215 ? 6.030 -2.513 -8.808 1.00 90.06 215 CYS A O 1
ATOM 1709 N N . TYR A 1 216 ? 8.102 -2.415 -9.671 1.00 87.31 216 TYR A N 1
ATOM 1710 C CA . TYR A 1 216 ? 8.778 -2.765 -8.424 1.00 87.31 216 TYR A CA 1
ATOM 1711 C C . TYR A 1 216 ? 8.580 -1.680 -7.353 1.00 87.31 216 TYR A C 1
ATOM 1713 O O . TYR A 1 216 ? 8.209 -1.991 -6.219 1.00 87.31 216 TYR A O 1
ATOM 1721 N N . GLY A 1 217 ? 8.710 -0.404 -7.734 1.00 84.69 217 GLY A N 1
ATOM 1722 C CA . GLY A 1 217 ? 8.409 0.733 -6.861 1.00 84.69 217 GLY A CA 1
ATOM 1723 C C . GLY A 1 217 ? 6.950 0.778 -6.406 1.00 84.69 217 GLY A C 1
ATOM 1724 O O . GLY A 1 217 ? 6.671 0.915 -5.213 1.00 84.69 217 GLY A O 1
ATOM 1725 N N . VAL A 1 218 ? 6.016 0.585 -7.340 1.00 89.56 218 VAL A N 1
ATOM 1726 C CA . VAL A 1 218 ? 4.575 0.544 -7.049 1.00 89.56 218 VAL A CA 1
ATOM 1727 C C . VAL A 1 218 ? 4.242 -0.597 -6.093 1.00 89.56 218 VAL A C 1
ATOM 1729 O O . VAL A 1 218 ? 3.512 -0.380 -5.131 1.00 89.56 218 VAL A O 1
ATOM 1732 N N . ASN A 1 219 ? 4.807 -1.790 -6.302 1.00 88.56 219 ASN A N 1
ATOM 1733 C CA . ASN A 1 219 ? 4.570 -2.948 -5.440 1.00 88.56 219 ASN A CA 1
ATOM 1734 C C . ASN A 1 219 ? 4.902 -2.646 -3.970 1.00 88.56 219 ASN A C 1
ATOM 1736 O O . ASN A 1 219 ? 4.085 -2.927 -3.092 1.00 88.56 219 ASN A O 1
ATOM 1740 N N . GLY A 1 220 ? 6.073 -2.050 -3.715 1.00 84.44 220 GLY A N 1
ATOM 1741 C CA . GLY A 1 220 ? 6.484 -1.658 -2.365 1.00 84.44 220 GLY A CA 1
ATOM 1742 C C . GLY A 1 220 ? 5.647 -0.509 -1.796 1.00 84.44 220 GLY A C 1
ATOM 1743 O O . GLY A 1 220 ? 5.359 -0.480 -0.600 1.00 84.44 220 GLY A O 1
ATOM 1744 N N . ARG A 1 221 ? 5.197 0.429 -2.641 1.00 85.88 221 ARG A N 1
ATOM 1745 C CA . ARG A 1 221 ? 4.331 1.520 -2.177 1.00 85.88 221 ARG A CA 1
ATOM 1746 C C . ARG A 1 221 ? 2.929 1.038 -1.806 1.00 85.88 221 ARG A C 1
ATOM 1748 O O . ARG A 1 221 ? 2.384 1.522 -0.818 1.00 85.88 221 ARG A O 1
ATOM 1755 N N . VAL A 1 222 ? 2.372 0.076 -2.540 1.00 89.44 222 VAL A N 1
ATOM 1756 C CA . VAL A 1 222 ? 1.092 -0.563 -2.192 1.00 89.44 222 VAL A CA 1
ATOM 1757 C C . VAL A 1 222 ? 1.184 -1.232 -0.819 1.00 89.44 222 VAL A C 1
ATOM 1759 O O . VAL A 1 222 ? 0.332 -0.964 0.023 1.00 89.44 222 VAL A O 1
ATOM 1762 N N . ASP A 1 223 ? 2.254 -1.991 -0.550 1.00 86.38 223 ASP A N 1
ATOM 1763 C CA . ASP A 1 223 ? 2.491 -2.596 0.773 1.00 86.38 223 ASP A CA 1
ATOM 1764 C C . ASP A 1 223 ? 2.517 -1.543 1.893 1.00 86.38 223 ASP A C 1
ATOM 1766 O O . ASP A 1 223 ? 1.934 -1.738 2.960 1.00 86.38 223 ASP A O 1
ATOM 1770 N N . ALA A 1 224 ? 3.165 -0.402 1.649 1.00 83.69 224 ALA A N 1
ATOM 1771 C CA . ALA A 1 224 ? 3.252 0.686 2.620 1.00 83.69 224 ALA A CA 1
ATOM 1772 C C . ALA A 1 224 ? 1.892 1.343 2.900 1.00 83.69 224 ALA A C 1
ATOM 1774 O O . ALA A 1 224 ? 1.557 1.626 4.052 1.00 83.69 224 ALA A O 1
ATOM 1775 N N . ILE A 1 225 ? 1.095 1.582 1.853 1.00 86.44 225 ILE A N 1
ATOM 1776 C CA . ILE A 1 225 ? -0.262 2.128 1.985 1.00 86.44 225 ILE A CA 1
ATOM 1777 C C . ILE A 1 225 ? -1.142 1.150 2.774 1.00 86.44 225 ILE A C 1
ATOM 1779 O O . ILE A 1 225 ? -1.860 1.568 3.687 1.00 86.44 225 ILE A O 1
ATOM 1783 N N . ASP A 1 226 ? -1.046 -0.150 2.488 1.00 86.94 226 ASP A N 1
ATOM 1784 C CA . ASP A 1 226 ? -1.804 -1.178 3.199 1.00 86.94 226 ASP A CA 1
ATOM 1785 C C . ASP A 1 226 ? -1.401 -1.298 4.672 1.00 86.94 226 ASP A C 1
ATOM 1787 O O . ASP A 1 226 ? -2.275 -1.354 5.545 1.00 86.94 226 ASP A O 1
ATOM 1791 N N . ALA A 1 227 ? -0.101 -1.259 4.973 1.00 83.56 227 ALA A N 1
ATOM 1792 C CA . ALA A 1 227 ? 0.402 -1.259 6.344 1.00 83.56 227 ALA A CA 1
ATOM 1793 C C . ALA A 1 227 ? -0.117 -0.049 7.139 1.00 83.56 227 ALA A C 1
ATOM 1795 O O . ALA A 1 227 ? -0.658 -0.210 8.237 1.00 83.56 227 ALA A O 1
ATOM 1796 N N . ASN A 1 228 ? -0.051 1.152 6.557 1.00 83.56 228 ASN A N 1
ATOM 1797 C CA . ASN A 1 228 ? -0.575 2.372 7.175 1.00 83.56 228 ASN A CA 1
ATOM 1798 C C . ASN A 1 228 ? -2.093 2.302 7.398 1.00 83.56 228 ASN A C 1
ATOM 1800 O O . ASN A 1 228 ? -2.596 2.695 8.454 1.00 83.56 228 ASN A O 1
ATOM 1804 N N . SER A 1 229 ? -2.837 1.758 6.431 1.00 85.06 229 SER A N 1
ATOM 1805 C CA . SER A 1 229 ? -4.284 1.550 6.549 1.00 85.06 229 SER A CA 1
ATOM 1806 C C . SER A 1 229 ? -4.628 0.570 7.677 1.00 85.06 229 SER A C 1
ATOM 1808 O O . SER A 1 229 ? -5.532 0.837 8.476 1.00 85.06 229 SER A O 1
ATOM 1810 N N . ARG A 1 230 ? -3.876 -0.534 7.806 1.00 81.94 230 ARG A N 1
ATOM 1811 C CA . ARG A 1 230 ? -4.033 -1.510 8.897 1.00 81.94 230 ARG A CA 1
ATOM 1812 C C . ARG A 1 230 ? -3.788 -0.866 10.261 1.00 81.94 230 ARG A C 1
ATOM 1814 O O . ARG A 1 230 ? -4.650 -0.977 11.130 1.00 81.94 230 ARG A O 1
ATOM 1821 N N . LEU A 1 231 ? -2.678 -0.145 10.424 1.00 81.06 231 LEU A N 1
ATOM 1822 C CA . LEU A 1 231 ? -2.342 0.546 11.676 1.00 81.06 231 LEU A CA 1
ATOM 1823 C C . LEU A 1 231 ? -3.416 1.566 12.072 1.00 81.06 231 LEU A C 1
ATOM 1825 O O . LEU A 1 231 ? -3.819 1.634 13.234 1.00 81.06 231 LEU A O 1
ATOM 1829 N N . LYS A 1 232 ? -3.939 2.322 11.100 1.00 82.62 232 LYS A N 1
ATOM 1830 C CA . LYS A 1 232 ? -5.025 3.280 11.335 1.00 82.62 232 LYS A CA 1
ATOM 1831 C C . LYS A 1 232 ? -6.307 2.590 11.814 1.00 82.62 232 LYS A C 1
ATOM 1833 O O . LYS A 1 232 ? -6.944 3.078 12.748 1.00 82.62 232 LYS A O 1
ATOM 1838 N N . LYS A 1 233 ? -6.680 1.454 11.211 1.00 81.44 233 LYS A N 1
ATOM 1839 C CA . LYS A 1 233 ? -7.850 0.663 11.636 1.00 81.44 233 LYS A CA 1
ATOM 1840 C C . LYS A 1 233 ? -7.669 0.086 13.041 1.00 81.44 233 LYS A C 1
ATOM 1842 O O . LYS A 1 233 ? -8.585 0.184 13.853 1.00 81.44 233 LYS A O 1
ATOM 1847 N N . GLU A 1 234 ? -6.500 -0.472 13.341 1.00 79.31 234 GLU A N 1
ATOM 1848 C CA . GLU A 1 234 ? -6.181 -1.040 14.656 1.00 79.31 234 GLU A CA 1
ATOM 1849 C C . GLU A 1 234 ? -6.268 0.028 15.756 1.00 79.31 234 GLU A C 1
ATOM 1851 O O . GLU A 1 234 ? -6.955 -0.161 16.760 1.00 79.31 234 GLU A O 1
ATOM 1856 N N . ARG A 1 235 ? -5.678 1.206 15.516 1.00 77.31 235 ARG A N 1
ATOM 1857 C CA . ARG A 1 235 ? -5.778 2.361 16.422 1.00 77.31 235 ARG A CA 1
ATOM 1858 C C . ARG A 1 235 ? -7.218 2.810 16.644 1.00 77.31 235 ARG A C 1
ATOM 1860 O O . ARG A 1 235 ? -7.616 3.036 17.784 1.00 77.31 235 ARG A O 1
ATOM 1867 N N . GLN A 1 236 ? -8.019 2.894 15.583 1.00 81.50 236 GLN A N 1
ATOM 1868 C CA . GLN A 1 236 ? -9.433 3.248 15.707 1.00 81.50 236 GLN A CA 1
ATOM 1869 C C . GLN A 1 236 ? -10.220 2.210 16.523 1.00 81.50 236 GLN A C 1
ATOM 1871 O O . GLN A 1 236 ? -11.083 2.581 17.317 1.00 81.50 236 GLN A O 1
ATOM 1876 N N . SER A 1 237 ? -9.920 0.920 16.356 1.00 77.31 237 SER A N 1
ATOM 1877 C CA . SER A 1 237 ? -10.536 -0.146 17.149 1.00 77.31 237 SER A CA 1
ATOM 1878 C C . SER A 1 237 ? -10.177 -0.021 18.629 1.00 77.31 237 SER A C 1
ATOM 1880 O O . SER A 1 237 ? -11.066 -0.067 19.477 1.00 77.31 237 SER A O 1
ATOM 1882 N N . LEU A 1 238 ? -8.899 0.207 18.948 1.00 79.00 238 LEU A N 1
ATOM 1883 C CA . LEU A 1 238 ? -8.452 0.440 20.324 1.00 79.00 238 LEU A CA 1
ATOM 1884 C C . LEU A 1 238 ? -9.134 1.661 20.944 1.00 79.00 238 LEU A C 1
ATOM 1886 O O . LEU A 1 238 ? -9.611 1.582 22.072 1.00 79.00 238 LEU A O 1
ATOM 1890 N N . PHE A 1 239 ? -9.264 2.760 20.196 1.00 79.75 239 PHE A N 1
ATOM 1891 C CA . PHE A 1 239 ? -10.005 3.935 20.657 1.00 79.75 239 PHE A CA 1
ATOM 1892 C C . PHE A 1 239 ? -11.459 3.603 21.007 1.00 79.75 239 PHE A C 1
ATOM 1894 O O . PHE A 1 239 ? -11.963 4.023 22.048 1.00 79.75 239 PHE A O 1
ATOM 1901 N N . ASN A 1 240 ? -12.133 2.825 20.159 1.00 80.00 240 ASN A N 1
ATOM 1902 C CA . ASN A 1 240 ? -13.509 2.415 20.414 1.00 80.00 240 ASN A CA 1
ATOM 1903 C C . ASN A 1 240 ? -13.616 1.534 21.671 1.00 80.00 240 ASN A C 1
ATOM 1905 O O . ASN A 1 240 ? -14.570 1.692 22.430 1.00 80.00 240 ASN A O 1
ATOM 1909 N N . ILE A 1 241 ? -12.637 0.653 21.913 1.00 81.62 241 ILE A N 1
ATOM 1910 C CA . ILE A 1 241 ? -12.573 -0.194 23.113 1.00 81.62 241 ILE A CA 1
ATOM 1911 C C . ILE A 1 241 ? -12.365 0.656 24.370 1.00 81.62 241 ILE A C 1
ATOM 1913 O O . ILE A 1 241 ? -13.126 0.505 25.320 1.00 81.62 241 ILE A O 1
ATOM 1917 N N . VAL A 1 242 ? -11.391 1.573 24.371 1.00 81.25 242 VAL A N 1
ATOM 1918 C CA . VAL A 1 242 ? -11.112 2.455 25.521 1.00 81.25 242 VAL A CA 1
ATOM 1919 C C . VAL A 1 242 ? -12.331 3.316 25.846 1.00 81.25 242 VAL A C 1
ATOM 1921 O O . VAL A 1 242 ? -12.789 3.327 26.982 1.00 81.25 242 VAL A O 1
ATOM 1924 N N . ASN A 1 243 ? -12.931 3.955 24.840 1.00 80.62 243 ASN A N 1
ATOM 1925 C CA . ASN A 1 243 ? -14.144 4.750 25.032 1.00 80.62 243 ASN A CA 1
ATOM 1926 C C . ASN A 1 243 ? -15.328 3.889 25.521 1.00 80.62 243 ASN A C 1
ATOM 1928 O O . ASN A 1 243 ? -16.127 4.322 26.351 1.00 80.62 243 ASN A O 1
ATOM 1932 N N . GLY A 1 244 ? -15.445 2.651 25.029 1.00 82.69 244 GLY A N 1
ATOM 1933 C CA . GLY A 1 244 ? -16.420 1.678 25.518 1.00 82.69 244 GLY A CA 1
ATOM 1934 C C . GLY A 1 244 ? -16.205 1.319 26.991 1.00 82.69 244 GLY A C 1
ATOM 1935 O O . GLY A 1 244 ? -17.166 1.314 27.757 1.00 82.69 244 GLY A O 1
ATOM 1936 N N . ALA A 1 245 ? -14.956 1.093 27.401 1.00 79.75 245 ALA A N 1
ATOM 1937 C CA . ALA A 1 245 ? -14.584 0.811 28.784 1.00 79.75 245 ALA A CA 1
ATOM 1938 C C . ALA A 1 245 ? -14.870 2.004 29.709 1.00 79.75 245 ALA A C 1
ATOM 1940 O O . ALA A 1 245 ? -15.488 1.814 30.755 1.00 79.75 245 ALA A O 1
ATOM 1941 N N . SER A 1 246 ? -14.528 3.231 29.296 1.00 79.44 246 SER A N 1
ATOM 1942 C CA . SER A 1 246 ? -14.859 4.459 30.034 1.00 79.44 246 SER A CA 1
ATOM 1943 C C . SER A 1 246 ? -16.369 4.592 30.261 1.00 79.44 246 SER A C 1
ATOM 1945 O O . SER A 1 246 ? -16.812 4.879 31.374 1.00 79.44 246 SER A O 1
ATOM 1947 N N . LYS A 1 247 ? -17.188 4.314 29.236 1.00 83.88 247 LYS A N 1
ATOM 1948 C CA . LYS A 1 247 ? -18.656 4.326 29.359 1.00 83.88 247 LYS A CA 1
ATOM 1949 C C . LYS A 1 247 ? -19.186 3.223 30.272 1.00 83.88 247 LYS A C 1
ATOM 1951 O O . LYS A 1 247 ? -20.063 3.490 31.089 1.00 83.88 247 LYS A O 1
ATOM 1956 N N . ALA A 1 248 ? -18.672 2.001 30.141 1.00 82.19 248 ALA A N 1
ATOM 1957 C CA . ALA A 1 248 ? -19.069 0.885 30.993 1.00 82.19 248 ALA A CA 1
ATOM 1958 C C . ALA A 1 248 ? -18.724 1.157 32.464 1.00 82.19 248 ALA A C 1
ATOM 1960 O O . ALA A 1 248 ? -19.556 0.927 33.337 1.00 82.19 248 ALA A O 1
ATOM 1961 N N . LEU A 1 249 ? -17.546 1.725 32.741 1.00 79.88 249 LEU A N 1
ATOM 1962 C CA . LEU A 1 249 ? -17.150 2.091 34.098 1.00 79.88 249 LEU A CA 1
ATOM 1963 C C . LEU A 1 249 ? -18.020 3.220 34.663 1.00 79.88 249 LEU A C 1
ATOM 1965 O O . LEU A 1 249 ? -18.428 3.152 35.817 1.00 79.88 249 LEU A O 1
ATOM 1969 N N . ALA A 1 250 ? -18.362 4.229 33.857 1.00 81.25 250 ALA A N 1
ATOM 1970 C CA . ALA A 1 250 ? -19.288 5.278 34.285 1.00 81.25 250 ALA A CA 1
ATOM 1971 C C . ALA A 1 250 ? -20.658 4.701 34.691 1.00 81.25 250 ALA A C 1
ATOM 1973 O O . ALA A 1 250 ? -21.223 5.118 35.703 1.00 81.25 250 ALA A O 1
ATOM 1974 N N . ALA A 1 251 ? -21.157 3.704 33.953 1.00 84.88 251 ALA A N 1
ATOM 1975 C CA . ALA A 1 251 ? -22.381 2.990 34.310 1.00 84.88 251 ALA A CA 1
ATOM 1976 C C . ALA A 1 251 ? -22.225 2.164 35.602 1.00 84.88 251 ALA A C 1
ATOM 1978 O O . ALA A 1 251 ? -23.115 2.192 36.451 1.00 84.88 251 ALA A O 1
ATOM 1979 N N . ILE A 1 252 ? -21.086 1.481 35.793 1.00 84.56 252 ILE A N 1
ATOM 1980 C CA . ILE A 1 252 ? -20.778 0.748 37.034 1.00 84.56 252 ILE A CA 1
ATOM 1981 C C . ILE A 1 252 ? -20.751 1.700 38.232 1.00 84.56 252 ILE A C 1
ATOM 1983 O O . ILE A 1 252 ? -21.392 1.414 39.238 1.00 84.56 252 ILE A O 1
ATOM 1987 N N . LYS A 1 253 ? -20.090 2.857 38.110 1.00 79.31 253 LYS A N 1
ATOM 1988 C CA . LYS A 1 253 ? -20.036 3.881 39.163 1.00 79.31 253 LYS A CA 1
ATOM 1989 C C . LYS A 1 253 ? -21.433 4.347 39.568 1.00 79.31 253 LYS A C 1
ATOM 1991 O O . LYS A 1 253 ? -21.727 4.481 40.755 1.00 79.31 253 LYS A O 1
ATOM 1996 N N . GLN A 1 254 ? -22.298 4.596 38.585 1.00 84.94 254 GLN A N 1
ATOM 1997 C CA . GLN A 1 254 ? -23.677 4.988 38.857 1.00 84.94 254 GLN A CA 1
ATOM 1998 C C . GLN A 1 254 ? -24.432 3.878 39.606 1.00 84.94 254 GLN A C 1
ATOM 2000 O O . GLN A 1 254 ? -25.016 4.144 40.654 1.00 84.94 254 GLN A O 1
ATOM 2005 N N . SER A 1 255 ? -24.343 2.632 39.131 1.00 84.81 255 SER A N 1
ATOM 2006 C CA . SER A 1 255 ? -24.978 1.478 39.779 1.00 84.81 255 SER A CA 1
ATOM 2007 C C . SER A 1 255 ? -24.448 1.235 41.195 1.00 84.81 255 SER A C 1
ATOM 2009 O O . SER A 1 255 ? -25.220 0.900 42.090 1.00 84.81 255 SER A O 1
ATOM 2011 N N . LEU A 1 256 ? -23.144 1.407 41.429 1.00 82.81 256 LEU A N 1
ATOM 2012 C CA . LEU A 1 256 ? -22.552 1.245 42.753 1.00 82.81 256 LEU A CA 1
ATOM 2013 C C . LEU A 1 256 ? -23.058 2.323 43.713 1.00 82.81 256 LEU A C 1
ATOM 2015 O O . LEU A 1 256 ? -23.446 2.002 44.833 1.00 82.81 256 LEU A O 1
ATOM 2019 N N . SER A 1 257 ? -23.105 3.584 43.274 1.00 83.12 257 SER A N 1
ATOM 2020 C CA . SER A 1 257 ? -23.665 4.675 44.078 1.00 83.12 257 SER A CA 1
ATOM 2021 C C . SER A 1 257 ? -25.121 4.395 44.465 1.00 83.12 257 SER A C 1
ATOM 2023 O O . SER A 1 257 ? -25.508 4.627 45.610 1.00 83.12 257 SER A O 1
ATOM 2025 N N . GLU A 1 258 ? -25.921 3.863 43.538 1.00 87.88 258 GLU A N 1
ATOM 2026 C CA . GLU A 1 258 ? -27.296 3.433 43.810 1.00 87.88 258 GLU A CA 1
ATOM 2027 C C . GLU A 1 258 ? -27.338 2.285 44.835 1.00 87.88 258 GLU A C 1
ATOM 2029 O O . GLU A 1 258 ? -28.130 2.335 45.777 1.00 87.88 258 GLU A O 1
ATOM 2034 N N . HIS A 1 259 ? -26.451 1.290 44.725 1.00 83.69 259 HIS A N 1
ATOM 2035 C CA . HIS A 1 259 ? -26.361 0.184 45.686 1.00 83.69 259 HIS A CA 1
ATOM 2036 C C . HIS A 1 259 ? -25.912 0.617 47.085 1.00 83.69 259 HIS A C 1
ATOM 2038 O O . HIS A 1 259 ? -26.431 0.094 48.073 1.00 83.69 259 HIS A O 1
ATOM 2044 N N . VAL A 1 260 ? -24.987 1.575 47.196 1.00 85.62 260 VAL A N 1
ATOM 2045 C CA . VAL A 1 260 ? -24.579 2.152 48.488 1.00 85.62 260 VAL A CA 1
ATOM 2046 C C . VAL A 1 260 ? -25.784 2.805 49.168 1.00 85.62 260 VAL A C 1
ATOM 2048 O O . VAL A 1 260 ? -26.052 2.517 50.334 1.00 85.62 260 VAL A O 1
ATOM 2051 N N . HIS A 1 261 ? -26.560 3.609 48.432 1.00 85.56 261 HIS A N 1
ATOM 2052 C CA . HIS A 1 261 ? -27.779 4.229 48.960 1.00 85.56 261 HIS A CA 1
ATOM 2053 C C . HIS A 1 261 ? -28.836 3.198 49.374 1.00 85.56 261 HIS A C 1
ATOM 2055 O O . HIS A 1 261 ? -29.364 3.276 50.482 1.00 85.56 261 HIS A O 1
ATOM 2061 N N . GLN A 1 262 ? -29.099 2.191 48.535 1.00 88.25 262 GLN A N 1
ATOM 2062 C CA . GLN A 1 262 ? -30.035 1.108 48.862 1.00 88.25 262 GLN A CA 1
ATOM 2063 C C . GLN A 1 262 ? -29.614 0.335 50.118 1.00 88.25 262 GLN A C 1
ATOM 2065 O O . GLN A 1 262 ? -30.459 -0.051 50.925 1.00 88.25 262 GLN A O 1
ATOM 2070 N N . THR A 1 263 ? -28.311 0.110 50.293 1.00 87.00 263 THR A N 1
ATOM 2071 C CA . THR A 1 263 ? -27.767 -0.615 51.446 1.00 87.00 263 THR A CA 1
ATOM 2072 C C . THR A 1 263 ? -27.931 0.186 52.738 1.00 87.00 263 THR A C 1
ATOM 2074 O O . THR A 1 263 ? -28.376 -0.371 53.742 1.00 87.00 263 THR A O 1
ATOM 2077 N N . ASP A 1 264 ? -27.637 1.489 52.716 1.00 85.31 264 ASP A N 1
ATOM 2078 C CA . ASP A 1 264 ? -27.837 2.383 53.864 1.00 85.31 264 ASP A CA 1
ATOM 2079 C C . ASP A 1 264 ? -29.323 2.467 54.267 1.00 85.31 264 ASP A C 1
ATOM 2081 O O . ASP A 1 264 ? -29.672 2.305 55.441 1.00 85.31 264 ASP A O 1
ATOM 2085 N N . ASP A 1 265 ? -30.223 2.612 53.289 1.00 88.81 265 ASP A N 1
ATOM 2086 C CA . ASP A 1 265 ? -31.670 2.601 53.528 1.00 88.81 265 ASP A CA 1
ATOM 2087 C C . ASP A 1 265 ? -32.140 1.274 54.140 1.00 88.81 265 ASP A C 1
ATOM 2089 O O . ASP A 1 265 ? -32.923 1.262 55.097 1.00 88.81 265 ASP A O 1
ATOM 2093 N N . MET A 1 266 ? -31.619 0.145 53.653 1.00 89.31 266 MET A N 1
ATOM 2094 C CA . MET A 1 266 ? -31.933 -1.175 54.197 1.00 89.31 266 MET A CA 1
ATOM 2095 C C . MET A 1 266 ? -31.410 -1.336 55.635 1.00 89.31 266 MET A C 1
ATOM 2097 O O . MET A 1 266 ? -32.134 -1.828 56.502 1.00 89.31 266 MET A O 1
ATOM 2101 N N . CYS A 1 267 ? -30.198 -0.861 55.940 1.00 87.62 267 CYS A N 1
ATOM 2102 C CA . CYS A 1 267 ? -29.649 -0.846 57.301 1.00 87.62 267 CYS A CA 1
ATOM 2103 C C . CYS A 1 267 ? -30.496 -0.010 58.270 1.00 87.62 267 CYS A C 1
ATOM 2105 O O . CYS A 1 267 ? -30.751 -0.435 59.407 1.00 87.62 267 CYS A O 1
ATOM 2107 N N . LYS A 1 268 ? -30.983 1.155 57.827 1.00 86.38 268 LYS A N 1
ATOM 2108 C CA . LYS A 1 268 ? -31.915 1.993 58.599 1.00 86.38 268 LYS A CA 1
ATOM 2109 C C . LYS A 1 268 ? -33.239 1.274 58.844 1.00 86.38 268 LYS A C 1
ATOM 2111 O O . LYS A 1 268 ? -33.699 1.245 59.986 1.00 86.38 268 LYS A O 1
ATOM 2116 N N . GLN A 1 269 ? -33.808 0.627 57.825 1.00 90.69 269 GLN A N 1
ATOM 2117 C CA . GLN A 1 269 ? -35.042 -0.158 57.959 1.00 90.69 269 GLN A CA 1
ATOM 2118 C C . GLN A 1 269 ? -34.892 -1.338 58.923 1.00 90.69 269 GLN A C 1
ATOM 2120 O O . GLN A 1 269 ? -35.772 -1.557 59.759 1.00 90.69 269 GLN A O 1
ATOM 2125 N N . VAL A 1 270 ? -33.779 -2.079 58.859 1.00 89.38 270 VAL A N 1
ATOM 2126 C CA . VAL A 1 270 ? -33.489 -3.180 59.795 1.00 89.38 270 VAL A CA 1
ATOM 2127 C C . VAL A 1 270 ? -33.376 -2.648 61.224 1.00 89.38 270 VAL A C 1
ATOM 2129 O O . VAL A 1 270 ? -33.978 -3.208 62.140 1.00 89.38 270 VAL A O 1
ATOM 2132 N N . THR A 1 271 ? -32.673 -1.529 61.417 1.00 87.50 271 THR A N 1
ATOM 2133 C CA . THR A 1 271 ? -32.520 -0.886 62.733 1.00 87.50 271 THR A CA 1
ATOM 2134 C C . THR A 1 271 ? -33.859 -0.412 63.295 1.00 87.50 271 THR A C 1
ATOM 2136 O O . THR A 1 271 ? -34.156 -0.641 64.470 1.00 87.50 271 THR A O 1
ATOM 2139 N N . GLN A 1 272 ? -34.699 0.202 62.462 1.00 89.06 272 GLN A N 1
ATOM 2140 C CA . GLN A 1 272 ? -36.036 0.637 62.855 1.00 89.06 272 GLN A CA 1
ATOM 2141 C C . GLN A 1 272 ? -36.936 -0.554 63.208 1.00 89.06 272 GLN A C 1
ATOM 2143 O O . GLN A 1 272 ? -37.522 -0.576 64.289 1.00 89.06 272 GLN A O 1
ATOM 2148 N N . SER A 1 273 ? -36.985 -1.576 62.352 1.00 88.94 273 SER A N 1
ATOM 2149 C CA . SER A 1 273 ? -37.795 -2.784 62.566 1.00 88.94 273 SER A CA 1
ATOM 2150 C C . SER A 1 273 ? -37.394 -3.517 63.848 1.00 88.94 273 SER A C 1
ATOM 2152 O O . SER A 1 273 ? -38.241 -4.003 64.598 1.00 88.94 273 SER A O 1
ATOM 2154 N N . MET A 1 274 ? -36.093 -3.562 64.138 1.00 86.75 274 MET A N 1
ATOM 2155 C CA . MET A 1 274 ? -35.557 -4.154 65.360 1.00 86.75 274 MET A CA 1
ATOM 2156 C C . MET A 1 274 ? -35.951 -3.352 66.607 1.00 86.75 274 MET A C 1
ATOM 2158 O O . MET A 1 274 ? -36.380 -3.943 67.600 1.00 86.75 274 MET A O 1
ATOM 2162 N N . ASN A 1 275 ? -35.901 -2.018 66.548 1.00 85.19 275 ASN A N 1
ATOM 2163 C CA . ASN A 1 275 ? -36.385 -1.158 67.632 1.00 85.19 275 ASN A CA 1
ATOM 2164 C C . ASN A 1 275 ? -37.894 -1.321 67.873 1.00 85.19 275 ASN A C 1
ATOM 2166 O O . ASN A 1 275 ? -38.327 -1.431 69.021 1.00 85.19 275 ASN A O 1
ATOM 2170 N N . GLU A 1 276 ? -38.701 -1.399 66.814 1.00 88.12 276 GLU A N 1
ATOM 2171 C CA . GLU A 1 276 ? -40.140 -1.667 66.921 1.00 88.12 276 GLU A CA 1
ATOM 2172 C C . GLU A 1 276 ? -40.420 -3.040 67.555 1.00 88.12 276 GLU A C 1
ATOM 2174 O O . GLU A 1 276 ? -41.307 -3.168 68.406 1.00 88.12 276 GLU A O 1
ATOM 2179 N N . ALA A 1 277 ? -39.637 -4.064 67.198 1.00 85.56 277 ALA A N 1
ATOM 2180 C CA . ALA A 1 277 ? -39.728 -5.392 67.800 1.00 85.56 277 ALA A CA 1
ATOM 2181 C C . ALA A 1 277 ? -39.366 -5.378 69.296 1.00 85.56 277 ALA A C 1
ATOM 2183 O O . ALA A 1 277 ? -40.060 -6.007 70.097 1.00 85.56 277 ALA A O 1
ATOM 2184 N N . PHE A 1 278 ? -38.340 -4.621 69.704 1.00 86.38 278 PHE A N 1
ATOM 2185 C CA . PHE A 1 278 ? -37.988 -4.454 71.119 1.00 86.38 278 PHE A CA 1
ATOM 2186 C C . PHE A 1 278 ? -39.117 -3.842 71.946 1.00 86.38 278 PHE A C 1
ATOM 2188 O O . PHE A 1 278 ? -39.327 -4.260 73.089 1.00 86.38 278 PHE A O 1
ATOM 2195 N N . VAL A 1 279 ? -39.835 -2.864 71.381 1.00 84.94 279 VAL A N 1
ATOM 2196 C CA . VAL A 1 279 ? -40.992 -2.232 72.029 1.00 84.94 279 VAL A CA 1
ATOM 2197 C C . VAL A 1 279 ? -42.150 -3.224 72.141 1.00 84.94 279 VAL A C 1
ATOM 2199 O O . VAL A 1 279 ? -42.679 -3.409 73.235 1.00 84.94 279 VAL A O 1
ATOM 2202 N N . LYS A 1 280 ? -42.506 -3.917 71.049 1.00 87.25 280 LYS A N 1
ATOM 2203 C CA . LYS A 1 280 ? -43.610 -4.897 71.031 1.00 87.25 280 LYS A CA 1
ATOM 2204 C C . LYS A 1 280 ? -43.401 -6.066 71.997 1.00 87.25 280 LYS A C 1
ATOM 2206 O O . LYS A 1 280 ? -44.365 -6.539 72.587 1.00 87.25 280 LYS A O 1
ATOM 2211 N N . LEU A 1 281 ? -42.162 -6.529 72.157 1.00 86.31 281 LEU A N 1
ATOM 2212 C CA . LEU A 1 281 ? -41.820 -7.667 73.017 1.00 86.31 281 LEU A CA 1
ATOM 2213 C C . LEU A 1 281 ? -41.585 -7.283 74.488 1.00 86.31 281 LEU A C 1
ATOM 2215 O O . LEU A 1 281 ? -41.315 -8.165 75.299 1.00 86.31 281 LEU A O 1
ATOM 2219 N N . GLY A 1 282 ? -41.652 -5.994 74.845 1.00 84.44 282 GLY A N 1
ATOM 2220 C CA . GLY A 1 282 ? -41.411 -5.538 76.219 1.00 84.44 282 GLY A CA 1
ATOM 2221 C C . GLY A 1 282 ? -40.002 -5.870 76.725 1.00 84.44 282 GLY A C 1
ATOM 2222 O O . GLY A 1 282 ? -39.822 -6.208 77.894 1.00 84.44 282 GLY A O 1
ATOM 2223 N N . MET A 1 283 ? -39.002 -5.832 75.838 1.00 84.88 283 MET A N 1
ATOM 2224 C CA . MET A 1 283 ? -37.671 -6.364 76.135 1.00 84.88 283 MET A CA 1
ATOM 2225 C C . MET A 1 283 ? -36.965 -5.550 77.250 1.00 84.88 283 MET A C 1
ATOM 2227 O O . MET A 1 283 ? -37.047 -4.317 77.248 1.00 84.88 283 MET A O 1
ATOM 2231 N N . PRO A 1 284 ? -36.242 -6.189 78.192 1.00 87.06 284 PRO A N 1
ATOM 2232 C CA . PRO A 1 284 ? -35.473 -5.489 79.223 1.00 87.06 284 PRO A CA 1
ATOM 2233 C C . PRO A 1 284 ? -34.368 -4.600 78.640 1.00 87.06 284 PRO A C 1
ATOM 2235 O O . PRO A 1 284 ? -33.683 -4.980 77.689 1.00 87.06 284 PRO A O 1
ATOM 2238 N N . GLU A 1 285 ? -34.115 -3.451 79.270 1.00 82.12 285 GLU A N 1
ATOM 2239 C CA . GLU A 1 285 ? -33.204 -2.429 78.730 1.00 82.12 285 GLU A CA 1
ATOM 2240 C C . GLU A 1 285 ? -31.753 -2.914 78.561 1.00 82.12 285 GLU A C 1
ATOM 2242 O O . GLU A 1 285 ? -31.095 -2.600 77.570 1.00 82.12 285 GLU A O 1
ATOM 2247 N N . LYS A 1 286 ? -31.278 -3.788 79.461 1.00 82.00 286 LYS A N 1
ATOM 2248 C CA . LYS A 1 286 ? -29.968 -4.450 79.324 1.00 82.00 286 LYS A CA 1
ATOM 2249 C C . LYS A 1 286 ? -29.860 -5.315 78.061 1.00 82.00 286 LYS A C 1
ATOM 2251 O O . LYS A 1 286 ? -28.802 -5.342 77.441 1.00 82.00 286 LYS A O 1
ATOM 2256 N N . GLN A 1 287 ? -30.922 -6.028 77.674 1.00 77.81 287 GLN A N 1
ATOM 2257 C CA . GLN A 1 287 ? -30.921 -6.865 76.466 1.00 77.81 287 GLN A CA 1
ATOM 2258 C C . GLN A 1 287 ? -30.979 -6.016 75.192 1.00 77.81 287 GLN A C 1
ATOM 2260 O O . GLN A 1 287 ? -30.253 -6.313 74.241 1.00 77.81 287 GLN A O 1
ATOM 2265 N N . LYS A 1 288 ? -31.757 -4.923 75.198 1.00 83.06 288 LYS A N 1
ATOM 2266 C CA . LYS A 1 288 ? -31.782 -3.955 74.089 1.00 83.06 288 LYS A CA 1
ATOM 2267 C C . LYS A 1 288 ? -30.409 -3.336 73.840 1.00 83.06 288 LYS A C 1
ATOM 2269 O O . LYS A 1 288 ? -30.000 -3.235 72.689 1.00 83.06 288 LYS A O 1
ATOM 2274 N N . GLN A 1 289 ? -29.673 -2.977 74.896 1.00 83.19 289 GLN A N 1
ATOM 2275 C CA . GLN A 1 289 ? -28.316 -2.433 74.760 1.00 83.19 289 GLN A CA 1
ATOM 2276 C C . GLN A 1 289 ? -27.337 -3.423 74.115 1.00 83.19 289 GLN A C 1
ATOM 2278 O O . GLN A 1 289 ? -26.559 -3.021 73.253 1.00 83.19 289 GLN A O 1
ATOM 2283 N N . ILE A 1 290 ? -27.380 -4.709 74.484 1.00 83.56 290 ILE A N 1
ATOM 2284 C CA . ILE A 1 290 ? -26.481 -5.729 73.913 1.00 83.56 290 ILE A CA 1
ATOM 2285 C C . ILE A 1 290 ? -26.782 -5.943 72.424 1.00 83.56 290 ILE A C 1
ATOM 2287 O O . ILE A 1 290 ? -25.879 -5.873 71.590 1.00 83.56 290 ILE A O 1
ATOM 2291 N N . LEU A 1 291 ? -28.051 -6.174 72.077 1.00 83.31 291 LEU A N 1
ATOM 2292 C CA . LEU A 1 291 ? -28.469 -6.419 70.694 1.00 83.31 291 LEU A CA 1
ATOM 2293 C C . LEU A 1 291 ? -28.339 -5.167 69.810 1.00 83.31 291 LEU A C 1
ATOM 2295 O O . LEU A 1 291 ? -27.890 -5.268 68.671 1.00 83.31 291 LEU A O 1
ATOM 2299 N N . GLY A 1 292 ? -28.671 -3.986 70.337 1.00 84.12 292 GLY A N 1
ATOM 2300 C CA . GLY A 1 292 ? -28.481 -2.708 69.647 1.00 84.12 292 GLY A CA 1
ATOM 2301 C C . GLY A 1 292 ? -27.003 -2.379 69.423 1.00 84.12 292 GLY A C 1
ATOM 2302 O O . GLY A 1 292 ? -26.636 -1.908 68.349 1.00 84.12 292 GLY A O 1
ATOM 2303 N N . GLY A 1 293 ? -26.139 -2.698 70.393 1.00 84.50 293 GLY A N 1
ATOM 2304 C CA . GLY A 1 293 ? -24.687 -2.575 70.257 1.00 84.50 293 GLY A CA 1
ATOM 2305 C C . GLY A 1 293 ? -24.114 -3.499 69.180 1.00 84.50 293 GLY A C 1
ATOM 2306 O O . GLY A 1 293 ? -23.302 -3.059 68.367 1.00 84.50 293 GLY A O 1
ATOM 2307 N N . LEU A 1 294 ? -24.580 -4.753 69.114 1.00 84.75 294 LEU A N 1
ATOM 2308 C CA . LEU A 1 294 ? -24.210 -5.691 68.048 1.00 84.75 294 LEU A CA 1
ATOM 2309 C C . LEU A 1 294 ? -24.633 -5.170 66.669 1.00 84.75 294 LEU A C 1
ATOM 2311 O O . LEU A 1 294 ? -23.810 -5.153 65.754 1.00 84.75 294 LEU A O 1
ATOM 2315 N N . LEU A 1 295 ? -25.864 -4.673 66.534 1.00 87.44 295 LEU A N 1
ATOM 2316 C CA . LEU A 1 295 ? -26.356 -4.115 65.274 1.00 87.44 295 LEU A CA 1
ATOM 2317 C C . LEU A 1 295 ? -25.565 -2.867 64.848 1.00 87.44 295 LEU A C 1
ATOM 2319 O O . LEU A 1 295 ? -25.119 -2.786 63.707 1.00 87.44 295 LEU A O 1
ATOM 2323 N N . GLN A 1 296 ? -25.306 -1.932 65.770 1.00 83.81 296 GLN A N 1
ATOM 2324 C CA . GLN A 1 296 ? -24.469 -0.760 65.489 1.00 83.81 296 GLN A CA 1
ATOM 2325 C C . GLN A 1 296 ? -23.045 -1.143 65.098 1.00 83.81 296 GLN A C 1
ATOM 2327 O O . GLN A 1 296 ? -22.468 -0.523 64.208 1.00 83.81 296 GLN A O 1
ATOM 2332 N N . SER A 1 297 ? -22.465 -2.153 65.748 1.00 85.75 297 SER A N 1
ATOM 2333 C CA . SER A 1 297 ? -21.138 -2.646 65.380 1.00 85.75 297 SER A CA 1
ATOM 2334 C C . SER A 1 297 ? -21.127 -3.274 63.982 1.00 85.75 297 SER A C 1
ATOM 2336 O O . SER A 1 297 ? -20.163 -3.087 63.242 1.00 85.75 297 SER A O 1
ATOM 2338 N N . GLY A 1 298 ? -22.212 -3.955 63.595 1.00 85.06 298 GLY A N 1
ATOM 2339 C CA . GLY A 1 298 ? -22.414 -4.495 62.252 1.00 85.06 298 GLY A CA 1
ATOM 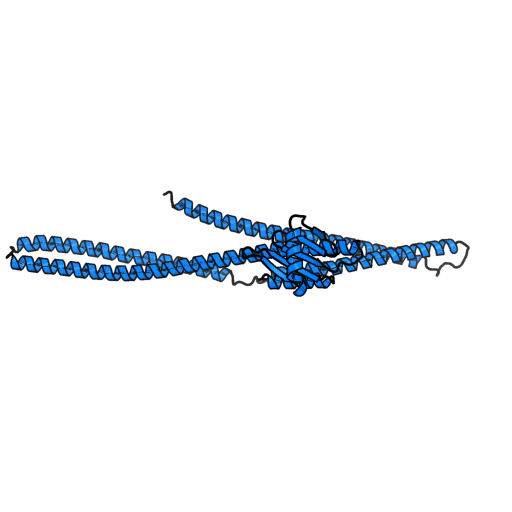2340 C C . GLY A 1 298 ? -22.522 -3.394 61.199 1.00 85.06 298 GLY A C 1
ATOM 2341 O O . GLY A 1 298 ? -21.772 -3.423 60.228 1.00 85.06 298 GLY A O 1
ATOM 2342 N N . ASN A 1 299 ? -23.366 -2.384 61.439 1.00 86.81 299 ASN A N 1
ATOM 2343 C CA . ASN A 1 299 ? -23.520 -1.230 60.546 1.00 86.81 299 ASN A CA 1
ATOM 2344 C C . ASN A 1 299 ? -22.201 -0.463 60.385 1.00 86.81 299 ASN A C 1
ATOM 2346 O O . ASN A 1 299 ? -21.770 -0.242 59.264 1.00 86.81 299 ASN A O 1
ATOM 2350 N N . LYS A 1 300 ? -21.477 -0.180 61.479 1.00 85.12 300 LYS A N 1
ATOM 2351 C CA . LYS A 1 300 ? -20.159 0.478 61.398 1.00 85.12 300 LYS A CA 1
ATOM 2352 C C . LYS A 1 300 ? -19.151 -0.301 60.553 1.00 85.12 300 LYS A C 1
ATOM 2354 O O . LYS A 1 300 ? -18.333 0.302 59.870 1.00 85.12 300 LYS A O 1
ATOM 2359 N N . ARG A 1 301 ? -19.164 -1.638 60.616 1.00 85.19 301 ARG A N 1
ATOM 2360 C CA . ARG A 1 301 ? -18.300 -2.470 59.761 1.00 85.19 301 ARG A CA 1
ATOM 2361 C C . ARG A 1 301 ? -18.741 -2.427 58.301 1.00 85.19 301 ARG A C 1
ATOM 2363 O O . ARG A 1 301 ? -17.883 -2.434 57.427 1.00 85.19 301 ARG A O 1
ATOM 2370 N N . LEU A 1 302 ? -20.046 -2.382 58.050 1.00 87.19 302 LEU A N 1
ATOM 2371 C CA . LEU A 1 302 ? -20.599 -2.236 56.709 1.00 87.19 302 LEU A CA 1
ATOM 2372 C C . LEU A 1 302 ? -20.205 -0.887 56.090 1.00 87.19 302 LEU A C 1
ATOM 2374 O O . LEU A 1 302 ? -19.735 -0.866 54.959 1.00 87.19 302 LEU A O 1
ATOM 2378 N N . ASP A 1 303 ? -20.292 0.203 56.856 1.00 83.81 303 ASP A N 1
ATOM 2379 C CA . ASP A 1 303 ? -19.899 1.550 56.422 1.00 83.81 303 ASP A CA 1
ATOM 2380 C C . ASP A 1 303 ? -18.432 1.601 55.970 1.00 83.81 303 ASP A C 1
ATOM 2382 O O . ASP A 1 303 ? -18.109 2.213 54.953 1.00 83.81 303 ASP A O 1
ATOM 2386 N N . VAL A 1 304 ? -17.538 0.911 56.691 1.00 85.94 304 VAL A N 1
ATOM 2387 C CA . VAL A 1 304 ? -16.116 0.804 56.317 1.00 85.94 304 VAL A CA 1
ATOM 2388 C C . VAL A 1 304 ? -15.945 0.064 54.987 1.00 85.94 304 VAL A C 1
ATOM 2390 O O . VAL A 1 304 ? -15.219 0.543 54.120 1.00 85.94 304 VAL A O 1
ATOM 2393 N N . ILE A 1 305 ? -16.644 -1.058 54.787 1.00 83.69 305 ILE A N 1
ATOM 2394 C CA . ILE A 1 305 ? -16.582 -1.830 53.532 1.00 83.69 305 ILE A CA 1
ATOM 2395 C C . ILE A 1 305 ? -17.125 -1.005 52.353 1.00 83.69 305 ILE A C 1
ATOM 2397 O O . ILE A 1 305 ? -16.537 -1.000 51.270 1.00 83.69 305 ILE A O 1
ATOM 2401 N N . LEU A 1 306 ? -18.225 -0.272 52.552 1.00 81.25 306 LEU A N 1
ATOM 2402 C CA . LEU A 1 306 ? -18.802 0.596 51.521 1.00 81.25 306 LEU A CA 1
ATOM 2403 C C . LEU A 1 306 ? -17.847 1.745 51.154 1.00 81.25 306 LEU A C 1
ATOM 2405 O O . LEU A 1 306 ? -17.674 2.041 49.971 1.00 81.25 306 LEU A O 1
ATOM 2409 N N . ALA A 1 307 ? -17.169 2.341 52.139 1.00 80.38 307 ALA A N 1
ATOM 2410 C CA . ALA A 1 307 ? -16.162 3.377 51.907 1.00 80.38 307 ALA A CA 1
ATOM 2411 C C . ALA A 1 307 ? -14.933 2.851 51.140 1.00 80.38 307 ALA A C 1
ATOM 2413 O O . ALA A 1 307 ? -14.450 3.514 50.223 1.00 80.38 307 ALA A O 1
ATOM 2414 N N . GLU A 1 308 ? -14.449 1.647 51.463 1.00 81.00 308 GLU A N 1
ATOM 2415 C CA . GLU A 1 308 ? -13.353 0.998 50.725 1.00 81.00 308 GLU A CA 1
ATOM 2416 C C . GLU A 1 308 ? -13.733 0.694 49.268 1.00 81.00 308 GLU A C 1
ATOM 2418 O O . GLU A 1 308 ? -12.906 0.844 48.367 1.00 81.00 308 GLU A O 1
ATOM 2423 N N . THR A 1 309 ? -14.994 0.326 49.023 1.00 77.88 309 THR A N 1
ATOM 2424 C CA . THR A 1 309 ? -15.500 0.042 47.671 1.00 77.88 309 THR A CA 1
ATOM 2425 C C . THR A 1 309 ? -15.532 1.312 46.812 1.00 77.88 309 THR A C 1
ATOM 2427 O O . THR A 1 309 ? -15.092 1.292 45.666 1.00 77.88 309 THR A O 1
ATOM 2430 N N . LEU A 1 310 ? -15.950 2.447 47.383 1.00 75.94 310 LEU A N 1
ATOM 2431 C CA . LEU A 1 310 ? -15.909 3.754 46.713 1.00 75.94 310 LEU A CA 1
ATOM 2432 C C . LEU A 1 310 ? -14.473 4.246 46.448 1.00 75.94 310 LEU A C 1
ATOM 2434 O O . LEU A 1 310 ? -14.217 4.881 45.427 1.00 75.94 310 LEU A O 1
ATOM 2438 N N . ALA A 1 311 ? -13.524 3.944 47.338 1.00 75.56 311 ALA A N 1
ATOM 2439 C CA . ALA A 1 311 ? -12.119 4.322 47.163 1.00 75.56 311 ALA A CA 1
ATOM 2440 C C . ALA A 1 311 ? -11.404 3.508 46.065 1.00 75.56 311 ALA A C 1
ATOM 2442 O O . ALA A 1 311 ? -10.477 4.004 45.420 1.00 75.56 311 ALA A O 1
ATOM 2443 N N . LEU A 1 312 ? -11.814 2.254 45.837 1.00 70.88 312 LEU A N 1
ATOM 2444 C CA . LEU A 1 312 ? -11.317 1.444 44.720 1.00 70.88 312 LEU A CA 1
ATOM 2445 C C . LEU A 1 312 ? -11.713 2.048 43.364 1.00 70.88 312 LEU A C 1
ATOM 2447 O O . LEU A 1 312 ? -10.883 2.076 42.454 1.00 70.88 312 LEU A O 1
ATOM 2451 N N . ASP A 1 313 ? -12.922 2.599 43.250 1.00 71.12 313 ASP A N 1
ATOM 2452 C CA . ASP A 1 313 ? -13.403 3.247 42.024 1.00 71.12 313 ASP A CA 1
ATOM 2453 C C . ASP A 1 313 ? -12.563 4.464 41.625 1.00 71.12 313 ASP A C 1
ATOM 2455 O O . ASP A 1 313 ? -12.271 4.658 40.444 1.00 71.12 313 ASP A O 1
ATOM 2459 N N . GLU A 1 314 ? -12.135 5.276 42.594 1.00 73.62 314 GLU A N 1
ATOM 2460 C CA . GLU A 1 314 ? -11.331 6.473 42.326 1.00 73.62 314 GLU A CA 1
ATOM 2461 C C . GLU A 1 314 ? -9.995 6.115 41.653 1.00 73.62 314 GLU A C 1
ATOM 2463 O O . GLU A 1 314 ? -9.601 6.742 40.667 1.00 73.62 314 GLU A O 1
ATOM 2468 N N . LYS A 1 315 ? -9.365 5.015 42.088 1.00 73.62 315 LYS A N 1
ATOM 2469 C CA . LYS A 1 315 ? -8.148 4.474 41.459 1.00 73.62 315 LYS A CA 1
ATOM 2470 C C . LYS A 1 315 ? -8.400 3.921 40.057 1.00 73.62 315 LYS A C 1
ATOM 2472 O O . LYS A 1 315 ? -7.563 4.094 39.174 1.00 73.62 315 LYS A O 1
ATOM 2477 N N . PHE A 1 316 ? -9.534 3.257 39.829 1.00 70.25 316 PHE A N 1
ATOM 2478 C CA . PHE A 1 316 ? -9.886 2.759 38.494 1.00 70.25 316 PHE A CA 1
ATOM 2479 C C . PHE A 1 316 ? -10.138 3.898 37.500 1.00 70.25 316 PHE A C 1
ATOM 2481 O O . PHE A 1 316 ? -9.710 3.812 36.347 1.00 70.25 316 PHE A O 1
ATOM 2488 N N . VAL A 1 317 ? -10.775 4.984 37.945 1.00 72.50 317 VAL A N 1
ATOM 2489 C CA . VAL A 1 317 ? -10.970 6.193 37.133 1.00 72.50 317 VAL A CA 1
ATOM 2490 C C . VAL A 1 317 ? -9.628 6.846 36.799 1.00 72.50 317 VAL A C 1
ATOM 2492 O O . VAL A 1 317 ? -9.402 7.214 35.647 1.00 72.50 317 VAL A O 1
ATOM 2495 N N . GLU A 1 318 ? -8.712 6.941 37.763 1.00 75.75 318 GLU A N 1
ATOM 2496 C CA . GLU A 1 318 ? -7.376 7.502 37.539 1.00 75.75 318 GLU A CA 1
ATOM 2497 C C . GLU A 1 318 ? -6.581 6.707 36.486 1.00 75.75 318 GLU A C 1
ATOM 2499 O O . GLU A 1 318 ? -6.000 7.297 35.570 1.00 75.75 318 GLU A O 1
ATOM 2504 N N . LEU A 1 319 ? -6.623 5.370 36.542 1.00 74.50 319 LEU A N 1
ATOM 2505 C CA . LEU A 1 319 ? -5.972 4.504 35.551 1.00 74.50 319 LEU A CA 1
ATOM 2506 C C . LEU A 1 319 ? -6.551 4.672 34.139 1.00 74.50 319 LEU A C 1
ATOM 2508 O O . LEU A 1 319 ? -5.798 4.660 33.162 1.00 74.50 319 LEU A O 1
ATOM 2512 N N . LEU A 1 320 ? -7.867 4.861 34.008 1.00 71.12 320 LEU A N 1
ATOM 2513 C CA . LEU A 1 320 ? -8.488 5.119 32.705 1.00 71.12 320 LEU A CA 1
ATOM 2514 C C . LEU A 1 320 ? -8.087 6.476 32.129 1.00 71.12 320 LEU A C 1
ATOM 2516 O O . LEU A 1 320 ? -7.768 6.559 30.944 1.00 71.12 320 LEU A O 1
ATOM 2520 N N . VAL A 1 321 ? -8.042 7.521 32.957 1.00 73.50 321 VAL A N 1
ATOM 2521 C CA . VAL A 1 321 ? -7.582 8.849 32.524 1.00 73.50 321 VAL A CA 1
ATOM 2522 C C . VAL A 1 321 ? -6.121 8.789 32.070 1.00 73.50 321 VAL A C 1
ATOM 2524 O O . VAL A 1 321 ? -5.762 9.379 31.050 1.00 73.50 321 VAL A O 1
ATOM 2527 N N . GLN A 1 322 ? -5.273 8.027 32.767 1.00 73.00 322 GLN A N 1
ATOM 2528 C CA . GLN A 1 322 ? -3.885 7.802 32.354 1.00 73.00 322 GLN A CA 1
ATOM 2529 C C . GLN A 1 322 ? -3.781 7.040 31.023 1.00 73.00 322 GLN A C 1
ATOM 2531 O O . GLN A 1 322 ? -2.949 7.392 30.179 1.00 73.00 322 GLN A O 1
ATOM 2536 N N . LEU A 1 323 ? -4.631 6.033 30.799 1.00 72.19 323 LEU A N 1
ATOM 2537 C CA . LEU A 1 323 ? -4.731 5.308 29.526 1.00 72.19 323 LEU A CA 1
ATOM 2538 C C . LEU A 1 323 ? -5.188 6.220 28.374 1.00 72.19 323 LEU A C 1
ATOM 2540 O O . LEU A 1 323 ? -4.570 6.209 27.307 1.00 72.19 323 LEU A O 1
ATOM 2544 N N . GLU A 1 324 ? -6.205 7.058 28.589 1.00 70.12 324 GLU A N 1
ATOM 2545 C CA . GLU A 1 324 ? -6.664 8.047 27.603 1.00 70.12 324 GLU A CA 1
ATOM 2546 C C . GLU A 1 324 ? -5.584 9.092 27.289 1.00 70.12 324 GLU A C 1
ATOM 2548 O O . GLU A 1 324 ? -5.349 9.414 26.121 1.00 70.12 324 GLU A O 1
ATOM 2553 N N . HIS A 1 325 ? -4.872 9.585 28.303 1.00 70.12 325 HIS A N 1
ATOM 2554 C CA . HIS A 1 325 ? -3.797 10.563 28.131 1.00 70.12 325 HIS A CA 1
ATOM 2555 C C . HIS A 1 325 ? -2.594 9.978 27.372 1.00 70.12 325 HIS A C 1
ATOM 2557 O O . HIS A 1 325 ? -2.064 10.600 26.448 1.00 70.12 325 HIS A O 1
ATOM 2563 N N . THR A 1 326 ? -2.197 8.743 27.695 1.00 67.06 326 THR A N 1
ATOM 2564 C CA . THR A 1 326 ? -1.117 8.017 26.999 1.00 67.06 326 THR A CA 1
ATOM 2565 C C . THR A 1 326 ? -1.468 7.783 25.523 1.00 67.06 326 THR A C 1
ATOM 2567 O O . THR A 1 326 ? -0.616 7.894 24.631 1.00 67.06 326 THR A O 1
ATOM 2570 N N . TYR A 1 327 ? -2.749 7.546 25.234 1.00 64.56 327 TYR A N 1
ATOM 2571 C CA . TYR A 1 327 ? -3.259 7.450 23.871 1.00 64.56 327 TYR A CA 1
ATOM 2572 C C . TYR A 1 327 ? -3.273 8.808 23.141 1.00 64.56 327 TYR A C 1
ATOM 2574 O O . TYR A 1 327 ? -2.866 8.892 21.980 1.00 64.56 327 TYR A O 1
ATOM 2582 N N . ALA A 1 328 ? -3.675 9.892 23.812 1.00 63.62 328 ALA A N 1
ATOM 2583 C CA . ALA A 1 328 ? -3.683 11.240 23.238 1.00 63.62 328 ALA A CA 1
ATOM 2584 C C . ALA A 1 328 ? -2.275 11.727 22.844 1.00 63.62 328 ALA A C 1
ATOM 2586 O O . ALA A 1 328 ? -2.102 12.316 21.774 1.00 63.62 328 ALA A O 1
ATOM 2587 N N . ILE A 1 329 ? -1.256 11.414 23.649 1.00 60.38 329 ILE A N 1
ATOM 2588 C CA . ILE A 1 329 ? 0.152 11.706 23.330 1.00 60.38 329 ILE A CA 1
ATOM 2589 C C . ILE A 1 329 ? 0.611 10.913 22.097 1.00 60.38 329 ILE A C 1
ATOM 2591 O O . ILE A 1 329 ? 1.240 11.469 21.193 1.00 60.38 329 ILE A O 1
ATOM 2595 N N . SER A 1 330 ? 0.234 9.634 22.007 1.00 58.47 330 SER A N 1
ATOM 2596 C CA . SER A 1 330 ? 0.567 8.766 20.866 1.00 58.47 330 SER A CA 1
ATOM 2597 C C . SER A 1 330 ? -0.025 9.257 19.534 1.00 58.47 330 SER A C 1
ATOM 2599 O O . SER A 1 330 ? 0.493 8.917 18.470 1.00 58.47 330 SER A O 1
ATOM 2601 N N . ARG A 1 331 ? -1.090 10.071 19.587 1.00 52.06 331 ARG A N 1
ATOM 2602 C CA . ARG A 1 331 ? -1.731 10.730 18.436 1.00 52.06 331 ARG A CA 1
ATOM 2603 C C . ARG A 1 331 ? -1.004 12.008 17.995 1.00 52.06 331 AR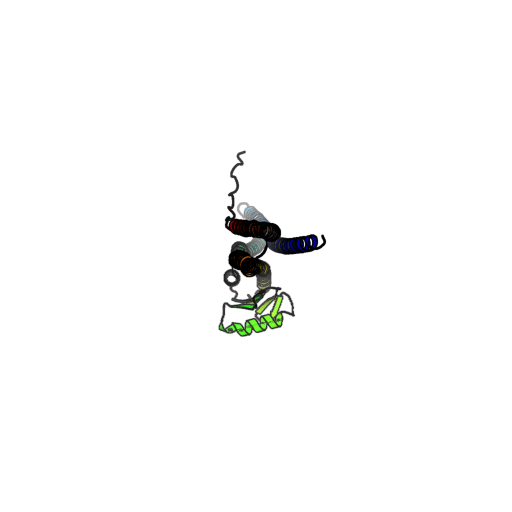G A C 1
ATOM 2605 O O . ARG A 1 331 ? -0.953 12.297 16.805 1.00 52.06 331 ARG A O 1
ATOM 2612 N N . GLN A 1 332 ? -0.434 12.785 18.920 1.00 48.66 332 GLN A N 1
ATOM 2613 C CA . GLN A 1 332 ? 0.272 14.033 18.583 1.00 48.66 332 GLN A CA 1
ATOM 2614 C C . GLN A 1 332 ? 1.632 13.794 17.912 1.00 48.66 332 GLN A C 1
ATOM 2616 O O . GLN A 1 332 ? 2.052 14.602 17.083 1.00 48.66 332 GLN A O 1
ATOM 2621 N N . ALA A 1 333 ? 2.284 12.664 18.196 1.00 48.34 333 ALA A N 1
ATOM 2622 C CA . ALA A 1 333 ? 3.532 12.274 17.538 1.00 48.34 333 ALA A CA 1
ATOM 2623 C C . ALA A 1 333 ? 3.395 12.073 16.009 1.00 48.34 333 ALA A C 1
ATOM 2625 O O . ALA A 1 333 ? 4.395 12.143 15.302 1.00 48.34 333 ALA A O 1
ATOM 2626 N N . GLU A 1 334 ? 2.177 11.886 15.483 1.00 47.22 334 GLU A N 1
ATOM 2627 C CA . GLU A 1 334 ? 1.912 11.766 14.039 1.00 47.22 334 GLU A CA 1
ATOM 2628 C C . GLU A 1 334 ? 1.819 13.116 13.305 1.00 47.22 334 GLU A C 1
ATOM 2630 O O . GLU A 1 334 ? 1.910 13.149 12.082 1.00 47.22 334 GLU A O 1
ATOM 2635 N N . HIS A 1 335 ? 1.613 14.234 14.011 1.00 39.16 335 HIS A N 1
ATOM 2636 C CA . HIS A 1 335 ? 1.388 15.549 13.387 1.00 39.16 335 HIS A CA 1
ATOM 2637 C C . HIS A 1 335 ? 2.628 16.441 13.333 1.00 39.16 335 HIS A C 1
ATOM 2639 O O . HIS A 1 335 ? 2.517 17.616 12.980 1.00 39.16 335 HIS A O 1
ATOM 2645 N N . ARG A 1 336 ? 3.821 15.919 13.644 1.00 28.52 336 ARG A N 1
ATOM 2646 C CA . ARG A 1 336 ? 5.049 16.661 13.361 1.00 28.52 336 ARG A CA 1
ATOM 2647 C C . ARG A 1 336 ? 5.379 16.466 11.878 1.00 28.52 336 ARG A C 1
ATOM 2649 O O . ARG A 1 336 ? 5.791 15.364 11.517 1.00 28.52 336 ARG A O 1
ATOM 2656 N N . PRO A 1 337 ? 5.217 17.481 11.004 1.00 31.73 337 PRO A N 1
ATOM 2657 C CA . PRO A 1 337 ? 5.805 17.390 9.680 1.00 31.73 337 PRO A CA 1
ATOM 2658 C C . PRO A 1 337 ? 7.300 17.158 9.882 1.00 31.73 337 PRO A C 1
ATOM 2660 O O . PRO A 1 337 ? 7.917 17.777 10.757 1.00 31.73 337 PRO A O 1
ATOM 2663 N N . VAL A 1 338 ? 7.867 16.234 9.111 1.00 38.94 338 VAL A N 1
ATOM 2664 C CA . VAL A 1 338 ? 9.314 16.086 8.990 1.00 38.94 338 VAL A CA 1
ATOM 2665 C C . VAL A 1 338 ? 9.825 17.433 8.487 1.00 38.94 338 VAL A C 1
ATOM 2667 O O . VAL A 1 338 ? 9.761 17.734 7.300 1.00 38.94 338 VAL A O 1
ATOM 2670 N N . VAL A 1 339 ? 10.248 18.292 9.416 1.00 34.91 339 VAL A N 1
ATOM 2671 C CA . VAL A 1 339 ? 10.978 19.511 9.101 1.00 34.91 339 VAL A CA 1
ATOM 2672 C C . VAL A 1 339 ? 12.296 19.020 8.533 1.00 34.91 339 VAL A C 1
ATOM 2674 O O . VAL A 1 339 ? 13.191 18.611 9.268 1.00 34.91 339 VAL A O 1
ATOM 2677 N N . THR A 1 340 ? 12.381 18.998 7.208 1.00 38.12 340 THR A N 1
ATOM 2678 C CA . THR A 1 340 ? 13.645 18.920 6.493 1.00 38.12 340 THR A CA 1
ATOM 2679 C C . THR A 1 340 ? 14.453 20.137 6.919 1.00 38.12 340 THR A C 1
ATOM 2681 O O . THR A 1 340 ? 14.207 21.253 6.462 1.00 38.12 340 THR A O 1
ATOM 2684 N N . THR A 1 341 ? 15.379 19.944 7.851 1.00 35.25 341 THR A N 1
ATOM 2685 C CA . THR A 1 341 ? 16.444 20.908 8.107 1.00 35.25 341 THR A CA 1
ATOM 2686 C C . THR A 1 341 ? 17.228 21.078 6.802 1.00 35.25 341 THR A C 1
ATOM 2688 O O . THR A 1 341 ? 17.725 20.072 6.285 1.00 35.25 341 THR A O 1
ATOM 2691 N N . PRO A 1 342 ? 17.322 22.289 6.222 1.00 36.78 342 PRO A N 1
ATOM 2692 C CA . PRO A 1 342 ? 18.197 22.515 5.080 1.00 36.78 342 PRO A CA 1
ATOM 2693 C C . PRO A 1 342 ? 19.657 22.281 5.505 1.00 36.78 342 PRO A C 1
ATOM 2695 O O . PRO A 1 342 ? 19.988 22.500 6.674 1.00 36.78 342 PRO A O 1
ATOM 2698 N N . PRO A 1 343 ? 20.529 21.809 4.597 1.00 38.19 343 PRO A N 1
ATOM 2699 C CA . PRO A 1 343 ? 21.919 21.555 4.930 1.00 38.19 343 PRO A CA 1
ATOM 2700 C C . PRO A 1 343 ? 22.604 22.872 5.290 1.00 38.19 343 PRO A C 1
ATOM 2702 O O . PRO A 1 343 ? 22.542 23.856 4.551 1.00 38.19 343 PRO A O 1
ATOM 2705 N N . ASP A 1 344 ? 23.239 22.851 6.454 1.00 32.38 344 ASP A N 1
ATOM 2706 C CA . ASP A 1 344 ? 24.031 23.924 7.027 1.00 32.38 344 ASP A CA 1
ATOM 2707 C C . ASP A 1 344 ? 25.102 24.378 6.022 1.00 32.38 344 ASP A C 1
ATOM 2709 O O . ASP A 1 344 ? 26.049 23.653 5.704 1.00 32.38 344 ASP A O 1
ATOM 2713 N N . SER A 1 345 ? 24.947 25.588 5.482 1.00 42.66 345 SER A N 1
ATOM 2714 C CA . SER A 1 345 ? 25.964 26.241 4.666 1.00 42.66 345 SER A CA 1
ATOM 2715 C C . SER A 1 345 ? 27.044 26.816 5.583 1.00 42.66 345 SER A C 1
ATOM 2717 O O . SER A 1 345 ? 27.105 28.023 5.816 1.00 42.66 345 SER A O 1
ATOM 2719 N N . THR A 1 346 ? 27.914 25.960 6.110 1.00 43.16 346 THR A N 1
ATOM 2720 C CA . THR A 1 346 ? 29.160 26.386 6.757 1.00 43.16 346 THR A CA 1
ATOM 2721 C C . THR A 1 346 ? 30.323 25.484 6.353 1.00 43.16 346 THR A C 1
ATOM 2723 O O . THR A 1 346 ? 30.754 24.595 7.074 1.00 43.16 346 THR A O 1
ATOM 2726 N N . ALA A 1 347 ? 30.904 25.779 5.192 1.00 35.72 347 ALA A N 1
ATOM 2727 C CA . ALA A 1 347 ? 32.295 25.442 4.907 1.00 35.72 347 ALA A CA 1
ATOM 2728 C C . ALA A 1 347 ? 32.940 26.577 4.101 1.00 35.72 347 ALA A C 1
ATOM 2730 O O . ALA A 1 347 ? 33.081 26.525 2.884 1.00 35.72 347 ALA A O 1
ATOM 2731 N N . LYS A 1 348 ? 33.320 27.638 4.820 1.00 39.81 348 LYS A N 1
ATOM 2732 C CA . LYS A 1 348 ? 34.468 28.466 4.445 1.00 39.81 348 LYS A CA 1
ATOM 2733 C C . LYS A 1 348 ? 35.725 27.665 4.787 1.00 39.81 348 LYS A C 1
ATOM 2735 O O . LYS A 1 348 ? 36.026 27.524 5.973 1.00 39.81 348 LYS A O 1
ATOM 2740 N N . LYS A 1 349 ? 36.457 27.209 3.775 1.00 38.16 349 LYS A N 1
ATOM 2741 C CA . LYS A 1 349 ? 37.903 27.429 3.638 1.00 38.16 349 LYS A CA 1
ATOM 2742 C C . LYS A 1 349 ? 38.383 27.011 2.261 1.00 38.16 349 LYS A C 1
ATOM 2744 O O . LYS A 1 349 ? 38.012 25.898 1.840 1.00 38.16 349 LYS A O 1
#

Secondary structure (DSSP, 8-state):
--HHHHHHHHHHHHHHHHHHHHHHHHHHHHHHHHHHHHHHHHHHHHHHHHHHHHHHHHHHHHHHSGGG--SSS-HHHHHHHHHHHHHHHHHHHHHHHHHHHHHHHHHHHHHHHHHHTT--SHHHHHHHHHHHHHHTT-EEEEEEEETTEEEEEES-GGGHHHHHHHHHHHTTT-SEEEETTEEEEE-SSEEEEEE---S-HHHHHHHHHHHHHHHHHHHHHHHHHHHHHHHHHHHHHHHHHHHHHHHHHHHHHHHHHHHHHHHHHHHHHHHHHHHHHHHHTT--HHHHHHHHHHHHHHHHHHHHHHHHHHHHHHHHHHHHHHHHHHHHHHHHTT------PPP------

Foldseek 3Di:
DPPVVVVVVVVVVVVVVVVVLVCVLVVLLVVLVVVLVVVLVVLVVVLVVLVVVLVVLVVVLVVLDCPPPDDDDCVVVSVVVSVVSVVVSVVSVVVSVVSVVLNVLSVLLVVLLVQLVVDLDPVSNVVSLQVNQVVLVKFKWKWFQAPVGIDIDGPDPVCRVVRVVVQVVCQVVDQWDDDPQWIWGDDPGMIMIMGDADPPPVSSVSVSVSNNSSVSSSRSSSSVSRVVVVVVVVLVVVVVVLVVVVVVLVVVLVVLVVVLVVVVVVLVVVLVVVVVVCVVVVHDPVVCCVVNVVSVVVVVVVVVVSVVVNVVSVVVVVVSVVVVVVSVVVVVVVPDDPPPDDDDPDDDD

Radius of gyration: 40.31 Å; chains: 1; bounding box: 97×46×132 Å